Protein AF-A0AA38Z5U4-F1 (afdb_monomer_lite)

Secondary structure (DSSP, 8-state):
-----------------S-TTHHHHTT-PPPPSSTTEEE-TTS-EEEEEEETTEEEEEEEESSHHHHHHHHHHHHHHHH-TT---SS---S-TTHHHHHHHHHHHS-HHHHHHHHHHT-HHHHHHHHHHHHHGGG-S---------S--EEEEEEEEPPHHHHSTT--EEEPHHHHHHHS-HHHHSSTT-EEEEEE-TTSPEEEEEEEEEGGGTEEEEESSHHHHHHHHT--TT-EEEEEEESSTT--EEEEEE---TT------PPPP------SS-------

pLDDT: mean 70.1, std 21.86, range [28.11, 95.0]

Foldseek 3Di:
DDDDDDDDDDDDDDDDDDDVPLVVCQPDPDQDPAPQWGQDSVQWIWGWDDDPNDIDTLAIGNDSVLSQVSNQLLQCLRVNVPGDGPDDDPDDPVLVLLSNVVSVVDDSVVSSVCSHVVCSVVVSVVSVVVVVVVPPDDDDDDDDPPDAQKAWLDKDQAACCLQDPVQKDWDPPVSCVPQHDPVQQPPPQHHWAWAAEPVRDTFIWGWYQDPVVRIIMTHDRSNVVCVVVVDDGRKMKIWIFHPGPVRHIHIYIDDPDPPDDPPPPDDDDDDDDDDDDDDDDDDD

Organism: Vitis rotundifolia (NCBI:txid103349)

Sequence (284 aa):
MSDYSWRVGGTSGISDSENGVEAVYLRKLPSSKYKGVVPQPNGRWGAQIYEKHRRTWLGTFNEEEEAAKAYDVAARRFRGYAALTNFMVSEKGIQDDIETTFLNSHSKAEIVDMLRKHTYNDELEQSARNYGSKESGTDVMESKPSACARVQLFDKVVTPSDVGKLNRMVIPKQHAEKHLPLQLASSSKGGLLNFEDNGGKIWRFRYSFWNSSQSYVLTKGWRRFVKEKNLKAGDIVSFHRSTGSDKRLFIEWEQRDSSRKPSMKQVESGQMVRLFGVNLFSKS

Structure (mmCIF, N/CA/C/O backbone):
data_AF-A0AA38Z5U4-F1
#
_entry.id   AF-A0AA38Z5U4-F1
#
loop_
_atom_site.group_PDB
_atom_site.id
_atom_site.type_symbol
_atom_site.label_atom_id
_atom_site.label_alt_id
_atom_site.label_comp_id
_atom_site.label_asym_id
_atom_site.label_entity_id
_atom_site.label_seq_id
_atom_site.pdbx_PDB_ins_code
_atom_site.Cartn_x
_atom_site.Cartn_y
_atom_site.Cartn_z
_atom_site.occupancy
_atom_site.B_iso_or_equiv
_atom_site.auth_seq_id
_atom_site.auth_comp_id
_atom_site.auth_asym_id
_atom_site.auth_atom_id
_atom_site.pdbx_PDB_model_num
ATOM 1 N N . MET A 1 1 ? -5.470 29.399 -37.362 1.00 40.69 1 MET A N 1
ATOM 2 C CA . MET A 1 1 ? -5.908 28.439 -38.395 1.00 40.69 1 MET A CA 1
ATOM 3 C C . MET A 1 1 ? -4.734 28.259 -39.328 1.00 40.69 1 MET A C 1
ATOM 5 O O . MET A 1 1 ? -4.375 29.217 -39.995 1.00 40.69 1 MET A O 1
ATOM 9 N N . SER A 1 2 ? -4.073 27.108 -39.264 1.00 30.75 2 SER A N 1
ATOM 10 C CA . SER A 1 2 ? -2.877 26.823 -40.056 1.00 30.75 2 SER A CA 1
ATOM 11 C C . SER A 1 2 ? -2.987 25.407 -40.600 1.00 30.75 2 SER A C 1
ATOM 13 O O . SER A 1 2 ? -3.303 24.479 -39.854 1.00 30.75 2 SER A O 1
ATOM 15 N N . ASP A 1 3 ? -2.796 25.335 -41.912 1.00 37.91 3 ASP A N 1
ATOM 16 C CA . ASP A 1 3 ? -2.831 24.193 -42.815 1.00 37.91 3 ASP A CA 1
ATOM 17 C C . ASP A 1 3 ? -2.048 22.975 -42.340 1.00 37.91 3 ASP A C 1
ATOM 19 O O . ASP A 1 3 ? -0.971 23.141 -41.788 1.00 37.91 3 ASP A O 1
ATOM 23 N N . TYR A 1 4 ? -2.510 21.779 -42.719 1.00 29.42 4 TYR A N 1
ATOM 24 C CA . TYR A 1 4 ? -1.635 20.788 -43.358 1.00 29.42 4 TYR A CA 1
ATOM 25 C C . TYR A 1 4 ? -2.426 19.994 -44.405 1.00 29.42 4 TYR A C 1
ATOM 27 O O . TYR A 1 4 ? -3.161 19.052 -44.113 1.00 29.42 4 TYR A O 1
ATOM 35 N N . SER A 1 5 ? -2.263 20.449 -45.645 1.00 30.25 5 SER A N 1
ATOM 36 C CA . SER A 1 5 ? -2.616 19.780 -46.893 1.00 30.25 5 SER A CA 1
ATOM 37 C C . SER A 1 5 ? -1.615 18.654 -47.170 1.00 30.25 5 SER A C 1
ATOM 39 O O . SER A 1 5 ? -0.411 18.904 -47.217 1.00 30.25 5 SER A O 1
ATOM 41 N N . TRP A 1 6 ? -2.093 17.427 -47.384 1.00 29.48 6 TRP A N 1
ATOM 42 C CA . TRP A 1 6 ? -1.275 16.347 -47.939 1.00 29.48 6 TRP A CA 1
ATOM 43 C C . TRP A 1 6 ? -1.558 16.239 -49.435 1.00 29.48 6 TRP A C 1
ATOM 45 O O . TRP A 1 6 ? -2.604 15.741 -49.851 1.00 29.48 6 TRP A O 1
ATOM 55 N N . ARG A 1 7 ? -0.621 16.735 -50.252 1.00 31.72 7 ARG A N 1
ATOM 56 C CA . ARG A 1 7 ? -0.624 16.509 -51.699 1.00 31.72 7 ARG A CA 1
ATOM 57 C C . ARG A 1 7 ? -0.198 15.079 -52.008 1.00 31.72 7 ARG A C 1
ATOM 59 O O . ARG A 1 7 ? 0.833 14.601 -51.545 1.00 31.72 7 ARG A O 1
ATOM 66 N N . VAL A 1 8 ? -0.996 14.456 -52.864 1.00 36.88 8 VAL A N 1
ATOM 67 C CA . VAL A 1 8 ? -0.639 13.313 -53.699 1.00 36.88 8 VAL A CA 1
ATOM 68 C C . VAL A 1 8 ? 0.426 13.728 -54.722 1.00 36.88 8 VAL A C 1
ATOM 70 O O . VAL A 1 8 ? 0.332 14.795 -55.327 1.00 36.88 8 VAL A O 1
ATOM 73 N N . GLY A 1 9 ? 1.428 12.879 -54.925 1.00 31.42 9 GLY A N 1
ATOM 74 C CA . GLY A 1 9 ? 2.426 13.009 -55.983 1.00 31.42 9 GLY A CA 1
ATOM 75 C C . GLY A 1 9 ? 2.970 11.625 -56.310 1.00 31.42 9 GLY A C 1
ATOM 76 O O . GLY A 1 9 ? 3.568 10.982 -55.452 1.00 31.42 9 GLY A O 1
ATOM 77 N N . GLY A 1 10 ? 2.679 11.145 -57.517 1.00 29.55 10 GLY A N 1
ATOM 78 C CA . GLY A 1 10 ? 3.170 9.879 -58.053 1.00 29.55 10 GLY A CA 1
ATOM 79 C C . GLY A 1 10 ? 4.158 10.074 -59.208 1.00 29.55 10 GLY A C 1
ATOM 80 O O . GLY A 1 10 ? 4.321 11.185 -59.710 1.00 29.55 10 GLY A O 1
ATOM 81 N N . THR A 1 11 ? 4.683 8.931 -59.674 1.00 31.28 11 THR A N 1
ATOM 82 C CA . THR A 1 11 ? 5.502 8.687 -60.890 1.00 31.28 11 THR A CA 1
ATOM 83 C C . THR A 1 11 ? 6.969 9.137 -60.778 1.00 31.28 11 THR A C 1
ATOM 85 O O . THR A 1 11 ? 7.239 10.173 -60.192 1.00 31.28 11 THR A O 1
ATOM 88 N N . SER A 1 12 ? 8.000 8.469 -61.302 1.00 30.66 12 SER A N 1
ATOM 89 C CA . SER A 1 12 ? 8.216 7.185 -61.996 1.00 30.66 12 SER A CA 1
ATOM 90 C C . SER A 1 12 ? 9.746 7.007 -62.114 1.00 30.66 12 SER A C 1
ATOM 92 O O . SER A 1 12 ? 10.453 8.009 -62.189 1.00 30.66 12 SER A O 1
ATOM 94 N N . GLY A 1 13 ? 10.267 5.776 -62.195 1.00 29.62 13 GLY A N 1
ATOM 95 C CA . GLY A 1 13 ? 11.686 5.535 -62.513 1.00 29.62 13 GLY A CA 1
ATOM 96 C C . GLY A 1 13 ? 12.168 4.116 -62.201 1.00 29.62 13 GLY A C 1
ATOM 97 O O . GLY A 1 13 ? 12.452 3.797 -61.056 1.00 29.62 13 GLY A O 1
ATOM 98 N N . ILE A 1 14 ? 12.212 3.283 -63.235 1.00 36.41 14 ILE A N 1
ATOM 99 C CA . ILE A 1 14 ? 12.569 1.855 -63.293 1.00 36.41 14 ILE A CA 1
ATOM 100 C C . ILE A 1 14 ? 14.094 1.648 -63.213 1.00 36.41 14 ILE A C 1
ATOM 102 O O . ILE A 1 14 ? 14.799 2.365 -63.912 1.00 36.41 14 ILE A O 1
ATOM 106 N N . SER A 1 15 ? 14.575 0.645 -62.458 1.00 34.25 15 SER A N 1
ATOM 107 C CA . SER A 1 15 ? 15.358 -0.510 -62.969 1.00 34.25 15 SER A CA 1
ATOM 108 C C . SER A 1 15 ? 16.073 -1.289 -61.851 1.00 34.25 15 SER A C 1
ATOM 110 O O . SER A 1 15 ? 16.965 -0.767 -61.191 1.00 34.25 15 SER A O 1
ATOM 112 N N . ASP A 1 16 ? 15.666 -2.552 -61.742 1.00 30.53 16 ASP A N 1
ATOM 113 C CA . ASP A 1 16 ? 16.438 -3.767 -61.466 1.00 30.53 16 ASP A CA 1
ATOM 114 C C . ASP A 1 16 ? 17.130 -4.051 -60.119 1.00 30.53 16 ASP A C 1
ATOM 116 O O . ASP A 1 16 ? 18.090 -3.420 -59.690 1.00 30.53 16 ASP A O 1
ATOM 120 N N . SER A 1 17 ? 16.671 -5.195 -59.600 1.00 41.31 17 SER A N 1
ATOM 121 C CA . SER A 1 17 ? 17.427 -6.264 -58.951 1.00 41.31 17 SER A CA 1
ATOM 122 C C . SER A 1 17 ? 17.694 -6.176 -57.450 1.00 41.31 17 SER A C 1
ATOM 124 O O . SER A 1 17 ? 18.478 -5.383 -56.948 1.00 41.31 17 SER A O 1
ATOM 126 N N . GLU A 1 18 ? 17.040 -7.135 -56.786 1.00 40.59 18 GLU A N 1
ATOM 127 C CA . GLU A 1 18 ? 17.441 -7.779 -55.536 1.00 40.59 18 GLU A CA 1
ATOM 128 C C . GLU A 1 18 ? 17.451 -6.882 -54.296 1.00 40.59 18 GLU A C 1
ATOM 130 O O . GLU A 1 18 ? 18.490 -6.391 -53.888 1.00 40.59 18 GLU A O 1
ATOM 135 N N . ASN A 1 19 ? 16.267 -6.687 -53.690 1.00 40.28 19 ASN A N 1
ATOM 136 C CA . ASN A 1 19 ? 16.046 -6.680 -52.222 1.00 40.28 19 ASN A CA 1
ATOM 137 C C . ASN A 1 19 ? 14.554 -6.486 -51.847 1.00 40.28 19 ASN A C 1
ATOM 139 O O . ASN A 1 19 ? 14.191 -5.853 -50.856 1.00 40.28 19 ASN A O 1
ATOM 143 N N . GLY A 1 20 ? 13.639 -7.049 -52.647 1.00 37.69 20 GLY A N 1
ATOM 144 C CA . GLY A 1 20 ? 12.184 -6.883 -52.490 1.00 37.69 20 GLY A CA 1
ATOM 145 C C . GLY A 1 20 ? 11.530 -7.694 -51.361 1.00 37.69 20 GLY A C 1
ATOM 146 O O . GLY A 1 20 ? 10.322 -7.585 -51.163 1.00 37.69 20 GLY A O 1
ATOM 147 N N . VAL A 1 21 ? 12.293 -8.498 -50.616 1.00 45.16 21 VAL A N 1
ATOM 148 C CA . VAL A 1 21 ? 11.757 -9.355 -49.540 1.00 45.16 21 VAL A CA 1
ATOM 149 C C . VAL A 1 21 ? 11.775 -8.691 -48.157 1.00 45.16 21 VAL A C 1
ATOM 151 O O . VAL A 1 21 ? 11.038 -9.114 -47.270 1.00 45.16 21 VAL A O 1
ATOM 154 N N . GLU A 1 22 ? 12.532 -7.606 -47.973 1.00 47.53 22 GLU A N 1
ATOM 155 C CA . GLU A 1 22 ? 12.723 -6.977 -46.655 1.00 47.53 22 GLU A CA 1
ATOM 156 C C . GLU A 1 22 ? 11.678 -5.880 -46.358 1.00 47.53 22 GLU A C 1
ATOM 158 O O . GLU A 1 22 ? 11.214 -5.718 -45.228 1.00 47.53 22 GLU A O 1
ATOM 163 N N . ALA A 1 23 ? 11.189 -5.186 -47.392 1.00 47.31 23 ALA A N 1
ATOM 164 C CA . ALA A 1 23 ? 10.224 -4.090 -47.244 1.00 47.31 23 ALA A CA 1
ATOM 165 C C . ALA A 1 23 ? 8.776 -4.549 -46.962 1.00 47.31 23 ALA A C 1
ATOM 167 O O . ALA A 1 23 ? 7.946 -3.757 -46.504 1.00 47.31 23 ALA A O 1
ATOM 168 N N . VAL A 1 24 ? 8.451 -5.823 -47.215 1.00 46.91 24 VAL A N 1
ATOM 169 C CA . VAL A 1 24 ? 7.098 -6.373 -47.003 1.00 46.91 24 VAL A CA 1
ATOM 170 C C . VAL A 1 24 ? 6.911 -6.879 -45.564 1.00 46.91 24 VAL A C 1
ATOM 172 O O . VAL A 1 24 ? 5.809 -6.770 -45.023 1.00 46.91 24 VAL A O 1
ATOM 175 N N . TYR A 1 25 ? 7.984 -7.307 -44.887 1.00 49.53 25 TYR A N 1
ATOM 176 C CA . TYR A 1 25 ? 7.945 -7.718 -43.472 1.00 49.53 25 TYR A CA 1
ATOM 177 C C . TYR A 1 25 ? 7.789 -6.545 -42.488 1.00 49.53 25 TYR A C 1
ATOM 179 O O . TYR A 1 25 ? 7.313 -6.725 -41.366 1.00 49.53 25 TYR A O 1
ATOM 187 N N . LEU A 1 26 ? 8.090 -5.315 -42.917 1.00 49.88 26 LEU A N 1
ATOM 188 C CA . LEU A 1 26 ? 7.931 -4.100 -42.108 1.00 49.88 26 LEU A CA 1
ATOM 189 C C . LEU A 1 26 ? 6.469 -3.661 -41.906 1.00 49.88 26 LEU A C 1
ATOM 191 O O . LEU A 1 26 ? 6.202 -2.761 -41.110 1.00 49.88 26 LEU A O 1
ATOM 195 N N . ARG A 1 27 ? 5.498 -4.270 -42.604 1.00 49.03 27 ARG A N 1
ATOM 196 C CA . ARG A 1 27 ? 4.103 -3.785 -42.628 1.00 49.03 27 ARG A CA 1
ATOM 197 C C . ARG A 1 27 ? 3.174 -4.332 -41.551 1.00 49.03 27 ARG A C 1
ATOM 199 O O . ARG A 1 27 ? 2.010 -3.945 -41.542 1.00 49.03 27 ARG A O 1
ATOM 206 N N . LYS A 1 28 ? 3.664 -5.168 -40.639 1.00 54.44 28 LYS A N 1
ATOM 207 C CA . LYS A 1 28 ? 3.020 -5.549 -39.367 1.00 54.44 28 LYS A CA 1
ATOM 208 C C . LYS A 1 28 ? 3.987 -6.498 -38.671 1.00 54.44 28 LYS A C 1
ATOM 210 O O . LYS A 1 28 ? 3.781 -7.708 -38.680 1.00 54.44 28 LYS A O 1
ATOM 215 N N . LEU A 1 29 ? 5.067 -5.962 -38.098 1.00 58.31 29 LEU A N 1
ATOM 216 C CA . LEU A 1 29 ? 5.803 -6.755 -37.119 1.00 58.31 29 LEU A CA 1
ATOM 217 C C . LEU A 1 29 ? 4.780 -7.138 -36.034 1.00 58.31 29 LEU A C 1
ATOM 219 O O . LEU A 1 29 ? 4.091 -6.242 -35.527 1.00 58.31 29 LEU A O 1
ATOM 223 N N . PRO A 1 30 ? 4.576 -8.440 -35.769 1.00 62.72 30 PRO A N 1
ATOM 224 C CA . PRO A 1 30 ? 3.587 -8.879 -34.800 1.00 62.72 30 PRO A CA 1
ATOM 225 C C . PRO A 1 30 ? 3.877 -8.183 -33.474 1.00 62.72 30 PRO A C 1
ATOM 227 O O . PRO A 1 30 ? 5.031 -8.053 -33.067 1.00 62.72 30 PRO A O 1
ATOM 230 N N . SER A 1 31 ? 2.831 -7.660 -32.834 1.00 70.38 31 SER A N 1
ATOM 231 C CA . SER A 1 31 ? 2.985 -7.032 -31.526 1.00 70.38 31 SER A CA 1
ATOM 232 C C . SER A 1 31 ? 3.657 -8.020 -30.581 1.00 70.38 31 SER A C 1
ATOM 234 O O . SER A 1 31 ? 3.285 -9.195 -30.573 1.00 70.38 31 SER A O 1
ATOM 236 N N . SER A 1 32 ? 4.611 -7.533 -29.789 1.00 83.19 32 SER A N 1
ATOM 237 C CA . SER A 1 32 ? 5.237 -8.326 -28.734 1.00 83.19 32 SER A CA 1
ATOM 238 C C . SER A 1 32 ? 4.181 -9.031 -27.882 1.00 83.19 32 SER A C 1
ATOM 240 O O . SER A 1 32 ? 3.102 -8.482 -27.628 1.00 83.19 32 SER A O 1
ATOM 242 N N . LYS A 1 33 ? 4.511 -10.229 -27.391 1.00 83.94 33 LYS A N 1
ATOM 243 C CA . LYS A 1 33 ? 3.691 -10.928 -26.386 1.00 83.94 33 LYS A CA 1
ATOM 244 C C . LYS A 1 33 ? 3.625 -10.159 -25.060 1.00 83.94 33 LYS A C 1
ATOM 246 O O . LYS A 1 33 ? 2.721 -10.391 -24.259 1.00 83.94 33 LYS A O 1
ATOM 251 N N . TYR A 1 34 ? 4.558 -9.232 -24.840 1.00 85.69 34 TYR A N 1
ATOM 252 C CA . TYR A 1 34 ? 4.640 -8.415 -23.643 1.00 85.69 34 TYR A CA 1
ATOM 253 C C . TYR A 1 34 ? 3.969 -7.055 -23.827 1.00 85.69 34 TYR A C 1
ATOM 255 O O . TYR A 1 34 ? 4.109 -6.349 -24.830 1.00 85.69 34 TYR A O 1
ATOM 263 N N . LYS A 1 35 ? 3.237 -6.647 -22.795 1.00 85.44 35 LYS A N 1
ATOM 264 C CA . LYS A 1 35 ? 2.524 -5.379 -22.753 1.00 85.44 35 LYS A CA 1
ATOM 265 C C . LYS A 1 35 ? 3.503 -4.216 -22.845 1.00 85.44 35 LYS A C 1
ATOM 267 O O . LYS A 1 35 ? 4.431 -4.111 -22.053 1.00 85.44 35 LYS A O 1
ATOM 272 N N . GLY A 1 36 ? 3.213 -3.295 -23.763 1.00 87.94 36 GLY A N 1
ATOM 273 C CA . GLY A 1 36 ? 3.971 -2.055 -23.924 1.00 87.94 36 GLY A CA 1
ATOM 274 C C . GLY A 1 36 ? 5.311 -2.211 -24.636 1.00 87.94 36 GLY A C 1
ATOM 275 O O . GLY A 1 36 ? 6.049 -1.231 -24.699 1.00 87.94 36 GLY A O 1
ATOM 276 N N . VAL A 1 37 ? 5.600 -3.386 -25.197 1.00 91.94 37 VAL A N 1
ATOM 277 C CA . VAL A 1 37 ? 6.781 -3.633 -26.025 1.00 91.94 37 VAL A CA 1
ATOM 278 C C . VAL A 1 37 ? 6.389 -3.587 -27.502 1.00 91.94 37 VAL A C 1
ATOM 280 O O . VAL A 1 37 ? 5.349 -4.112 -27.905 1.00 91.94 37 VAL A O 1
ATOM 283 N N . VAL A 1 38 ? 7.189 -2.901 -28.316 1.00 90.88 38 VAL A N 1
ATOM 284 C CA . VAL A 1 38 ? 6.927 -2.679 -29.741 1.00 90.88 38 VAL A CA 1
ATOM 285 C C . VAL A 1 38 ? 8.188 -3.003 -30.545 1.00 90.88 38 VAL A C 1
ATOM 287 O O . VAL A 1 38 ? 9.231 -2.403 -30.276 1.00 90.88 38 VAL A O 1
ATOM 290 N N . PRO A 1 39 ? 8.121 -3.913 -31.530 1.00 90.19 39 PRO A N 1
ATOM 291 C CA . PRO A 1 39 ? 9.254 -4.195 -32.404 1.00 90.19 39 PRO A CA 1
ATOM 292 C C . PRO A 1 39 ? 9.539 -3.002 -33.326 1.00 90.19 39 PRO A C 1
ATOM 294 O O . PRO A 1 39 ? 8.616 -2.346 -33.817 1.00 90.19 39 PRO A O 1
ATOM 297 N N . GLN A 1 40 ? 10.816 -2.712 -33.560 1.00 87.81 40 GLN A N 1
ATOM 298 C CA . GLN A 1 40 ? 11.257 -1.643 -34.453 1.00 87.81 40 GLN A CA 1
ATOM 299 C C . GLN A 1 40 ? 11.857 -2.202 -35.753 1.00 87.81 40 GLN A C 1
ATOM 301 O O . GLN A 1 40 ? 12.404 -3.304 -35.754 1.00 87.81 40 GLN A O 1
ATOM 306 N N . PRO A 1 41 ? 11.818 -1.426 -36.855 1.00 82.19 41 PRO A N 1
ATOM 307 C CA . PRO A 1 41 ? 12.392 -1.816 -38.148 1.00 82.19 41 PRO A CA 1
ATOM 308 C C . PRO A 1 41 ? 13.870 -2.217 -38.110 1.00 82.19 41 PRO A C 1
ATOM 310 O O . PRO A 1 41 ? 14.314 -3.002 -38.933 1.00 82.19 41 PRO A O 1
ATOM 313 N N . ASN A 1 42 ? 14.631 -1.685 -37.153 1.00 82.75 42 ASN A N 1
ATOM 314 C CA . ASN A 1 42 ? 16.054 -1.971 -36.957 1.00 82.75 42 ASN A CA 1
ATOM 315 C C . ASN A 1 42 ? 16.323 -3.273 -36.176 1.00 82.75 42 ASN A C 1
ATOM 317 O O . ASN A 1 42 ? 17.445 -3.482 -35.723 1.00 82.75 42 ASN A O 1
ATOM 321 N N . GLY A 1 43 ? 15.298 -4.095 -35.935 1.00 83.81 43 GLY A N 1
ATOM 322 C CA . GLY A 1 43 ? 15.403 -5.331 -35.158 1.00 83.81 43 GLY A CA 1
ATOM 323 C C . GLY A 1 43 ? 15.476 -5.133 -33.640 1.00 83.81 43 GLY A C 1
ATOM 324 O O . GLY A 1 43 ? 15.605 -6.111 -32.912 1.00 83.81 43 GLY A O 1
ATOM 325 N N . ARG A 1 44 ? 15.377 -3.893 -33.138 1.00 90.38 44 ARG A N 1
ATOM 326 C CA . ARG A 1 44 ? 15.395 -3.587 -31.697 1.00 90.38 44 ARG A CA 1
ATOM 327 C C . ARG A 1 44 ? 13.986 -3.518 -31.114 1.00 90.38 44 ARG A C 1
ATOM 329 O O . ARG A 1 44 ? 13.002 -3.298 -31.821 1.00 90.38 44 ARG A O 1
ATOM 336 N N . TRP A 1 45 ? 13.884 -3.606 -29.794 1.00 91.44 45 TRP A N 1
ATOM 337 C CA . TRP A 1 45 ? 12.612 -3.590 -29.074 1.00 91.44 45 TRP A CA 1
ATOM 338 C C . TRP A 1 45 ? 12.419 -2.272 -28.330 1.00 91.44 45 TRP A C 1
ATOM 340 O O . TRP A 1 45 ? 13.253 -1.848 -27.538 1.00 91.44 45 TRP A O 1
ATOM 350 N N . GLY A 1 46 ? 11.331 -1.564 -28.615 1.00 90.94 46 GLY A N 1
ATOM 351 C CA . GLY A 1 46 ? 10.965 -0.328 -27.927 1.00 90.94 46 GLY A CA 1
ATOM 352 C C . GLY A 1 46 ? 10.016 -0.591 -26.765 1.00 90.94 46 GLY A C 1
ATOM 353 O O . GLY A 1 46 ? 9.059 -1.345 -26.922 1.00 90.94 46 GLY A O 1
ATOM 354 N N . ALA A 1 47 ? 10.225 0.067 -25.625 1.00 95.00 47 ALA A N 1
ATOM 355 C CA . ALA A 1 47 ? 9.293 0.018 -24.498 1.00 95.00 47 ALA A CA 1
ATOM 356 C C . ALA A 1 47 ? 8.539 1.346 -24.349 1.00 95.00 47 ALA A C 1
ATOM 358 O O . ALA A 1 47 ? 9.109 2.436 -24.456 1.00 95.00 47 ALA A O 1
ATOM 359 N N . GLN A 1 48 ? 7.239 1.271 -24.071 1.00 93.12 48 GLN A N 1
ATOM 360 C CA . GLN A 1 48 ? 6.378 2.444 -23.947 1.00 93.12 48 GLN A CA 1
ATOM 361 C C . GLN A 1 48 ? 5.234 2.242 -22.958 1.00 93.12 48 GLN A C 1
ATOM 363 O O . GLN A 1 48 ? 4.636 1.172 -22.878 1.00 93.12 48 GLN A O 1
ATOM 368 N N . ILE A 1 49 ? 4.842 3.316 -22.273 1.00 91.06 49 ILE A N 1
ATOM 369 C CA . ILE A 1 49 ? 3.713 3.313 -21.339 1.00 91.06 49 ILE A CA 1
ATOM 370 C C . ILE A 1 49 ? 2.708 4.419 -21.666 1.00 91.06 49 ILE A C 1
ATOM 372 O O . ILE A 1 49 ? 3.077 5.535 -22.023 1.00 91.06 49 ILE A O 1
ATOM 376 N N . TYR A 1 50 ? 1.421 4.097 -21.532 1.00 88.25 50 TYR A N 1
ATOM 377 C CA . TYR A 1 50 ? 0.330 5.067 -21.586 1.00 88.25 50 TYR A CA 1
ATOM 378 C C . TYR A 1 50 ? -0.138 5.399 -20.169 1.00 88.25 50 TYR A C 1
ATOM 380 O O . TYR A 1 50 ? -0.526 4.507 -19.402 1.00 88.25 50 TYR A O 1
ATOM 388 N N . GLU A 1 51 ? -0.129 6.687 -19.841 1.00 82.69 51 GLU A N 1
ATOM 389 C CA . GLU A 1 51 ? -0.643 7.235 -18.588 1.00 82.69 51 GLU A CA 1
ATOM 390 C C . GLU A 1 51 ? -1.453 8.503 -18.876 1.00 82.69 51 GLU A C 1
ATOM 392 O O . GLU A 1 51 ? -0.959 9.411 -19.536 1.00 82.69 51 GLU A O 1
ATOM 397 N N . LYS A 1 52 ? -2.691 8.586 -18.361 1.00 79.69 52 LYS A N 1
ATOM 398 C CA . LYS A 1 52 ? -3.559 9.779 -18.471 1.00 79.69 52 LYS A CA 1
ATOM 399 C C . LYS A 1 52 ? -3.635 10.353 -19.901 1.00 79.69 52 LYS A C 1
ATOM 401 O O . LYS A 1 52 ? -3.517 11.558 -20.086 1.00 79.69 52 LYS A O 1
ATOM 406 N N . HIS A 1 53 ? -3.820 9.487 -20.902 1.00 81.19 53 HIS A N 1
ATOM 407 C CA . HIS A 1 53 ? -3.860 9.832 -22.338 1.00 81.19 53 HIS A CA 1
ATOM 408 C C . HIS A 1 53 ? -2.536 10.334 -22.940 1.00 81.19 53 HIS A C 1
ATOM 410 O O . HIS A 1 53 ? -2.504 10.760 -24.090 1.00 81.19 53 HIS A O 1
ATOM 416 N N . ARG A 1 54 ? -1.423 10.237 -22.207 1.00 86.00 54 ARG A N 1
ATOM 417 C CA . ARG A 1 54 ? -0.085 10.570 -22.695 1.00 86.00 54 ARG A CA 1
ATOM 418 C C . ARG A 1 54 ? 0.743 9.303 -22.889 1.00 86.00 54 ARG A C 1
ATOM 420 O O . ARG A 1 54 ? 0.836 8.470 -21.986 1.00 86.00 54 ARG A O 1
ATOM 427 N N . ARG A 1 55 ? 1.355 9.169 -24.068 1.00 88.50 55 ARG A N 1
ATOM 428 C CA . ARG A 1 55 ? 2.347 8.127 -24.368 1.00 88.50 55 ARG A CA 1
ATOM 429 C C . ARG A 1 55 ? 3.719 8.599 -23.901 1.00 88.50 55 ARG A C 1
ATOM 431 O O . ARG A 1 55 ? 4.151 9.691 -24.257 1.00 88.50 55 ARG A O 1
ATOM 438 N N . THR A 1 56 ? 4.413 7.766 -23.140 1.00 91.25 56 THR A N 1
ATOM 439 C CA . THR A 1 56 ? 5.797 7.995 -22.725 1.00 91.25 56 THR A CA 1
ATOM 440 C C . THR A 1 56 ? 6.676 6.888 -23.289 1.00 91.25 56 THR A C 1
ATOM 442 O O . THR A 1 56 ? 6.410 5.705 -23.073 1.00 91.25 56 THR A O 1
ATOM 445 N N . TRP A 1 57 ? 7.712 7.285 -24.029 1.00 92.81 57 TRP A N 1
ATOM 446 C CA . TRP A 1 57 ? 8.741 6.383 -24.541 1.00 92.81 57 TRP A CA 1
ATOM 447 C C . TRP A 1 57 ? 9.771 6.094 -23.450 1.00 92.81 57 TRP A C 1
ATOM 449 O O . TRP A 1 57 ? 10.350 7.034 -22.895 1.00 92.81 57 TRP A O 1
ATOM 459 N N . LEU A 1 58 ? 9.964 4.817 -23.126 1.00 90.38 58 LEU A N 1
ATOM 460 C CA . LEU A 1 58 ? 10.812 4.368 -22.021 1.00 90.38 58 LEU A CA 1
ATOM 461 C C . LEU A 1 58 ? 12.227 4.023 -22.478 1.00 90.38 58 LEU A C 1
ATOM 463 O O . LEU A 1 58 ? 13.151 4.150 -21.691 1.00 90.38 58 LEU A O 1
ATOM 467 N N . GLY A 1 59 ? 12.407 3.639 -23.741 1.00 91.50 59 GLY A N 1
ATOM 468 C CA . GLY A 1 59 ? 13.723 3.310 -24.270 1.00 91.50 59 GLY A CA 1
ATOM 469 C C . GLY A 1 59 ? 13.667 2.339 -25.437 1.00 91.50 59 GLY A C 1
ATOM 470 O O . GLY A 1 59 ? 12.594 1.930 -25.888 1.00 91.50 59 GLY A O 1
ATOM 471 N N . THR A 1 60 ? 14.857 1.992 -25.913 1.00 91.56 60 THR A N 1
ATOM 472 C CA . THR A 1 60 ? 15.080 0.984 -26.950 1.00 91.56 60 THR A CA 1
ATOM 473 C C . THR A 1 60 ? 16.108 -0.008 -26.439 1.00 91.56 60 THR A C 1
ATOM 475 O O . THR A 1 60 ? 17.165 0.405 -25.957 1.00 91.56 60 THR A O 1
ATOM 478 N N . PHE A 1 61 ? 15.785 -1.285 -26.562 1.00 90.81 61 PHE A N 1
ATOM 479 C CA . PHE A 1 61 ? 16.471 -2.421 -25.963 1.00 90.81 61 PHE A CA 1
ATOM 480 C C . PHE A 1 61 ? 16.806 -3.433 -27.051 1.00 90.81 61 PHE A C 1
ATOM 482 O O . PHE A 1 61 ? 16.209 -3.413 -28.134 1.00 90.81 61 PHE A O 1
ATOM 489 N N . ASN A 1 62 ? 17.799 -4.273 -26.794 1.00 88.38 62 ASN A N 1
ATOM 490 C CA . ASN A 1 62 ? 18.227 -5.259 -27.784 1.00 88.38 62 ASN A CA 1
ATOM 491 C C . ASN A 1 62 ? 17.331 -6.495 -27.736 1.00 88.38 62 ASN A C 1
ATOM 493 O O . ASN A 1 62 ? 17.025 -7.070 -28.776 1.00 88.38 62 ASN A O 1
ATOM 497 N N . GLU A 1 63 ? 16.834 -6.833 -26.548 1.00 89.38 63 GLU A N 1
ATOM 498 C CA . GLU A 1 63 ? 15.979 -7.991 -26.324 1.00 89.38 63 GLU A CA 1
ATOM 499 C C . GLU A 1 63 ? 14.529 -7.585 -26.031 1.00 89.38 63 GLU A C 1
ATOM 501 O O . GLU A 1 63 ? 14.245 -6.547 -25.423 1.00 89.38 63 GLU A O 1
ATOM 506 N N . GLU A 1 64 ? 13.591 -8.440 -26.444 1.00 90.12 64 GLU A N 1
ATOM 507 C CA . GLU A 1 64 ? 12.156 -8.260 -26.192 1.00 90.12 64 GLU A CA 1
ATOM 508 C C . GLU A 1 64 ? 11.856 -8.266 -24.683 1.00 90.12 64 GLU A C 1
ATOM 510 O O . GLU A 1 64 ? 11.065 -7.469 -24.176 1.00 90.12 64 GLU A O 1
ATOM 515 N N . GLU A 1 65 ? 12.529 -9.157 -23.959 1.00 88.56 65 GLU A N 1
ATOM 516 C CA . GLU A 1 65 ? 12.366 -9.373 -22.522 1.00 88.56 65 GLU A CA 1
ATOM 517 C C . GLU A 1 65 ? 12.929 -8.210 -21.706 1.00 88.56 65 GLU A C 1
ATOM 519 O O . GLU A 1 65 ? 12.334 -7.794 -20.712 1.00 88.56 65 GLU A O 1
ATOM 524 N N . GLU A 1 66 ? 14.048 -7.640 -22.147 1.00 86.88 66 GLU A N 1
ATOM 525 C CA . GLU A 1 66 ? 14.652 -6.451 -21.551 1.00 86.88 66 GLU A CA 1
ATOM 526 C C . GLU A 1 66 ? 13.714 -5.238 -21.678 1.00 86.88 66 GLU A C 1
ATOM 528 O O . GLU A 1 66 ? 13.429 -4.555 -20.689 1.00 86.88 66 GLU A O 1
ATOM 533 N N . ALA A 1 67 ? 13.123 -5.037 -22.861 1.00 89.75 67 ALA A N 1
ATOM 534 C CA . ALA A 1 67 ? 12.091 -4.022 -23.064 1.00 89.75 67 ALA A CA 1
ATOM 535 C C . ALA A 1 67 ? 10.860 -4.255 -22.170 1.00 89.75 67 ALA A C 1
ATOM 537 O O . ALA A 1 67 ? 10.284 -3.303 -21.632 1.00 89.75 67 ALA A O 1
ATOM 538 N N . ALA A 1 68 ? 10.460 -5.515 -21.982 1.00 90.56 68 ALA A N 1
ATOM 539 C CA . ALA A 1 68 ? 9.347 -5.878 -21.111 1.00 90.56 68 ALA A CA 1
ATOM 540 C C . ALA A 1 68 ? 9.654 -5.594 -19.629 1.00 90.56 68 ALA A C 1
ATOM 542 O O . ALA A 1 68 ? 8.788 -5.083 -18.915 1.00 90.56 68 ALA A O 1
ATOM 543 N N . LYS A 1 69 ? 10.891 -5.833 -19.172 1.00 89.00 69 LYS A N 1
ATOM 544 C CA . LYS A 1 69 ? 11.337 -5.482 -17.812 1.00 89.00 69 LYS A CA 1
ATOM 545 C C . LYS A 1 69 ? 11.311 -3.970 -17.599 1.00 89.00 69 LYS A C 1
ATOM 547 O O . LYS A 1 69 ? 10.761 -3.501 -16.604 1.00 89.00 69 LYS A O 1
ATOM 552 N N . ALA A 1 70 ? 11.810 -3.194 -18.562 1.00 90.88 70 ALA A N 1
ATOM 553 C CA . ALA A 1 70 ? 11.750 -1.733 -18.508 1.00 90.88 70 ALA A CA 1
ATOM 554 C C . ALA A 1 70 ? 10.303 -1.210 -18.434 1.00 90.88 70 ALA A C 1
ATOM 556 O O . ALA A 1 70 ? 10.007 -0.264 -17.695 1.00 90.88 70 ALA A O 1
ATOM 557 N N . TYR A 1 71 ? 9.374 -1.849 -19.156 1.00 91.06 71 TYR A N 1
ATOM 558 C CA . TYR A 1 71 ? 7.948 -1.555 -19.032 1.00 91.06 71 TYR A CA 1
ATOM 559 C C . TYR A 1 71 ? 7.426 -1.818 -17.617 1.00 91.06 71 TYR A C 1
ATOM 561 O O . TYR A 1 71 ? 6.709 -0.977 -17.073 1.00 91.06 71 TYR A O 1
ATOM 569 N N . ASP A 1 72 ? 7.783 -2.949 -17.013 1.00 89.31 72 ASP A N 1
ATOM 570 C CA . ASP A 1 72 ? 7.317 -3.341 -15.681 1.00 89.31 72 ASP A CA 1
ATOM 571 C C . ASP A 1 72 ? 7.827 -2.399 -14.586 1.00 89.31 72 ASP A C 1
ATOM 573 O O . ASP A 1 72 ? 7.061 -1.979 -13.711 1.00 89.31 72 ASP A O 1
ATOM 577 N N . VAL A 1 73 ? 9.091 -1.982 -14.678 1.00 88.44 73 VAL A N 1
ATOM 578 C CA . VAL A 1 73 ? 9.698 -0.947 -13.828 1.00 88.44 73 VAL A CA 1
ATOM 579 C C . VAL A 1 73 ? 8.907 0.363 -13.920 1.00 88.44 73 VAL A C 1
ATOM 581 O O . VAL A 1 73 ? 8.443 0.903 -12.908 1.00 88.44 73 VAL A O 1
ATOM 584 N N . ALA A 1 74 ? 8.666 0.851 -15.139 1.00 88.69 74 ALA A N 1
ATOM 585 C CA . ALA A 1 74 ? 7.883 2.064 -15.349 1.00 88.69 74 ALA A CA 1
ATOM 586 C C . ALA A 1 74 ? 6.425 1.898 -14.886 1.00 88.69 74 ALA A C 1
ATOM 588 O O . ALA A 1 74 ? 5.852 2.809 -14.288 1.00 88.69 74 ALA A O 1
ATOM 589 N N . ALA A 1 75 ? 5.806 0.738 -15.106 1.00 88.12 75 ALA A N 1
ATOM 590 C CA . ALA A 1 75 ? 4.436 0.459 -14.694 1.00 88.12 75 ALA A CA 1
ATOM 591 C C . ALA A 1 75 ? 4.285 0.496 -13.168 1.00 88.12 75 ALA A C 1
ATOM 593 O O . ALA A 1 75 ? 3.371 1.173 -12.683 1.00 88.12 75 ALA A O 1
ATOM 594 N N . ARG A 1 76 ? 5.206 -0.135 -12.424 1.00 85.50 76 ARG A N 1
ATOM 595 C CA . ARG A 1 76 ? 5.266 -0.069 -10.952 1.00 85.50 76 ARG A CA 1
ATOM 596 C C . ARG A 1 76 ? 5.401 1.369 -10.465 1.00 85.50 76 ARG A C 1
ATOM 598 O O . ARG A 1 76 ? 4.694 1.786 -9.548 1.00 85.50 76 ARG A O 1
ATOM 605 N N . ARG A 1 77 ? 6.225 2.183 -11.129 1.00 85.12 77 ARG A N 1
ATOM 606 C CA . ARG A 1 77 ? 6.410 3.584 -10.735 1.00 85.12 77 ARG A CA 1
ATOM 607 C C . ARG A 1 77 ? 5.218 4.490 -11.058 1.00 85.12 77 ARG A C 1
ATOM 609 O O . ARG A 1 77 ? 4.922 5.421 -10.301 1.00 85.12 77 ARG A O 1
ATOM 616 N N . PHE A 1 78 ? 4.563 4.267 -12.195 1.00 81.50 78 PHE A N 1
ATOM 617 C CA . PHE A 1 78 ? 3.502 5.139 -12.706 1.00 81.50 78 PHE A CA 1
ATOM 618 C C . PHE A 1 78 ? 2.141 4.809 -12.089 1.00 81.50 78 PHE A C 1
ATOM 620 O O . PHE A 1 78 ? 1.398 5.729 -11.738 1.00 81.50 78 PHE A O 1
ATOM 627 N N . ARG A 1 79 ? 1.841 3.513 -11.927 1.00 80.50 79 ARG A N 1
ATOM 628 C CA . ARG A 1 79 ? 0.553 2.992 -11.437 1.00 80.50 79 ARG A CA 1
ATOM 629 C C . ARG A 1 79 ? 0.601 2.492 -9.987 1.00 80.50 79 ARG A C 1
ATOM 631 O O . ARG A 1 79 ? -0.453 2.222 -9.420 1.00 80.50 79 ARG A O 1
ATOM 638 N N . GLY A 1 80 ? 1.787 2.421 -9.381 1.00 71.69 80 GLY A N 1
ATOM 639 C CA . GLY A 1 80 ? 2.002 1.918 -8.023 1.00 71.69 80 GLY A CA 1
ATOM 640 C C . GLY A 1 80 ? 2.274 0.412 -7.979 1.00 71.69 80 GLY A C 1
ATOM 641 O O . GLY A 1 80 ? 2.235 -0.274 -8.996 1.00 71.69 80 GLY A O 1
ATOM 642 N N . TYR A 1 81 ? 2.524 -0.110 -6.777 1.00 65.50 81 TYR A N 1
ATOM 643 C CA . TYR A 1 81 ? 2.928 -1.506 -6.542 1.00 65.50 81 TYR A CA 1
ATOM 644 C C . TYR A 1 81 ? 1.919 -2.553 -7.055 1.00 65.50 81 TYR A C 1
ATOM 646 O O . TYR A 1 81 ? 2.306 -3.646 -7.441 1.00 65.50 81 TYR A O 1
ATOM 654 N N . ALA A 1 82 ? 0.629 -2.212 -7.131 1.00 61.53 82 ALA A N 1
ATOM 655 C CA . ALA A 1 82 ? -0.416 -3.089 -7.672 1.00 61.53 82 ALA A CA 1
ATOM 656 C C . ALA A 1 82 ? -0.518 -3.060 -9.215 1.00 61.53 82 ALA A C 1
ATOM 658 O O . ALA A 1 82 ? -1.545 -3.444 -9.779 1.00 61.53 82 ALA A O 1
ATOM 659 N N . ALA A 1 83 ? 0.497 -2.543 -9.915 1.00 72.62 83 ALA A N 1
ATOM 660 C CA . ALA A 1 83 ? 0.520 -2.534 -11.370 1.00 72.62 83 ALA A CA 1
ATOM 661 C C . ALA A 1 83 ? 0.580 -3.965 -11.919 1.00 72.62 83 ALA A C 1
ATOM 663 O O . ALA A 1 83 ? 1.409 -4.763 -11.503 1.00 72.62 83 ALA A O 1
ATOM 664 N N . LEU A 1 84 ? -0.269 -4.265 -12.903 1.00 72.12 84 LEU A N 1
ATOM 665 C CA . LEU A 1 84 ? -0.177 -5.507 -13.670 1.00 72.12 84 LEU A CA 1
ATOM 666 C C . LEU A 1 84 ? 1.076 -5.455 -14.560 1.00 72.12 84 LEU A C 1
ATOM 668 O O . LEU A 1 84 ? 1.073 -4.734 -15.569 1.00 72.12 84 LEU A O 1
ATOM 672 N N . THR A 1 85 ? 2.117 -6.173 -14.145 1.00 81.62 85 THR A N 1
ATOM 673 C CA . THR A 1 85 ? 3.401 -6.359 -14.836 1.00 81.62 85 THR A CA 1
ATOM 674 C C . THR A 1 85 ? 3.386 -7.611 -15.716 1.00 81.62 85 THR A C 1
ATOM 676 O O . THR A 1 85 ? 2.532 -8.484 -15.562 1.00 81.62 85 THR A O 1
ATOM 679 N N . ASN A 1 86 ? 4.303 -7.668 -16.678 1.00 78.44 86 ASN A N 1
ATOM 680 C CA . ASN A 1 86 ? 4.496 -8.779 -17.605 1.00 78.44 86 ASN A CA 1
ATOM 681 C C . ASN A 1 86 ? 5.175 -9.980 -16.940 1.00 78.44 86 ASN A C 1
ATOM 683 O O . ASN A 1 86 ? 4.830 -11.122 -17.241 1.00 78.44 86 ASN A O 1
ATOM 687 N N . PHE A 1 87 ? 6.114 -9.727 -16.028 1.00 78.81 87 PHE A N 1
ATOM 688 C CA . PHE A 1 87 ? 6.762 -10.757 -15.226 1.00 78.81 87 PHE A CA 1
ATOM 689 C C . PHE A 1 87 ? 6.090 -10.826 -13.851 1.00 78.81 87 PHE A C 1
ATOM 691 O O . PHE A 1 87 ? 6.005 -9.827 -13.128 1.00 78.81 87 PHE A O 1
ATOM 698 N N . MET A 1 88 ? 5.562 -12.007 -13.508 1.00 57.69 88 MET A N 1
ATOM 699 C CA . MET A 1 88 ? 5.058 -12.275 -12.164 1.00 57.69 88 MET A CA 1
ATOM 700 C C . MET A 1 88 ? 6.245 -12.469 -11.228 1.00 57.69 88 MET A C 1
ATOM 702 O O . MET A 1 88 ? 7.171 -13.220 -11.524 1.00 57.69 88 MET A O 1
ATOM 706 N N . VAL A 1 89 ? 6.212 -11.756 -10.110 1.00 55.03 89 VAL A N 1
ATOM 707 C CA . VAL A 1 89 ? 7.242 -11.783 -9.078 1.00 55.03 89 VAL A CA 1
ATOM 708 C C . VAL A 1 89 ? 7.226 -13.155 -8.393 1.00 55.03 89 VAL A C 1
ATOM 710 O O . VAL A 1 89 ? 6.480 -13.381 -7.443 1.00 55.03 89 VAL A O 1
ATOM 713 N N . SER A 1 90 ? 8.012 -14.097 -8.910 1.00 41.25 90 SER A N 1
ATOM 714 C CA . SER A 1 90 ? 8.270 -15.385 -8.268 1.00 41.25 90 SER A CA 1
ATOM 715 C C . SER A 1 90 ? 9.521 -15.270 -7.387 1.00 41.25 90 SER A C 1
ATOM 717 O O . SER A 1 90 ? 10.626 -15.077 -7.882 1.00 41.25 90 SER A O 1
ATOM 719 N N . GLU A 1 91 ? 9.319 -15.368 -6.071 1.00 45.38 91 GLU A N 1
ATOM 720 C CA . GLU A 1 91 ? 10.318 -15.733 -5.047 1.00 45.38 91 GLU A CA 1
ATOM 721 C C . GLU A 1 91 ? 11.616 -14.902 -4.917 1.00 45.38 91 GLU A C 1
ATOM 723 O O . GLU A 1 91 ? 12.642 -15.423 -4.485 1.00 45.38 91 GLU A O 1
ATOM 728 N N . LYS A 1 92 ? 11.598 -13.585 -5.171 1.00 43.78 92 LYS A N 1
ATOM 729 C CA . LYS A 1 92 ? 12.737 -12.693 -4.844 1.00 43.78 92 LYS A CA 1
ATOM 730 C C . LYS A 1 92 ? 12.351 -11.494 -3.975 1.00 43.78 92 LYS A C 1
ATOM 732 O O . LYS A 1 92 ? 12.722 -10.360 -4.254 1.00 43.78 92 LYS A O 1
ATOM 737 N N . GLY A 1 93 ? 11.684 -11.763 -2.852 1.00 52.84 93 GLY A N 1
ATOM 738 C CA . GLY A 1 93 ? 11.158 -10.730 -1.947 1.00 52.84 93 GLY A CA 1
ATOM 739 C C . GLY A 1 93 ? 12.173 -9.731 -1.356 1.00 52.84 93 GLY A C 1
ATOM 740 O O . GLY A 1 93 ? 11.729 -8.723 -0.819 1.00 52.84 93 GLY A O 1
ATOM 741 N N . ILE A 1 94 ? 13.487 -9.989 -1.466 1.00 50.56 94 ILE A N 1
ATOM 742 C CA . ILE A 1 94 ? 14.591 -9.103 -1.017 1.00 50.56 94 ILE A CA 1
ATOM 743 C C . ILE A 1 94 ? 15.198 -8.277 -2.180 1.00 50.56 94 ILE A C 1
ATOM 745 O O . ILE A 1 94 ? 15.969 -7.346 -1.977 1.00 50.56 94 ILE A O 1
ATOM 749 N N . GLN A 1 95 ? 14.907 -8.614 -3.439 1.00 50.69 95 GLN A N 1
ATOM 750 C CA . GLN A 1 95 ? 15.282 -7.750 -4.568 1.00 50.69 95 GLN A CA 1
ATOM 751 C C . GLN A 1 95 ? 14.180 -6.709 -4.812 1.00 50.69 95 GLN A C 1
ATOM 753 O O . GLN A 1 95 ? 14.456 -5.557 -5.148 1.00 50.69 95 GLN A O 1
ATOM 758 N N . ASP A 1 96 ? 12.924 -7.112 -4.601 1.00 60.22 96 ASP A N 1
ATOM 759 C CA . ASP A 1 96 ? 11.749 -6.282 -4.851 1.00 60.22 96 ASP A CA 1
ATOM 760 C C . ASP A 1 96 ? 11.587 -5.134 -3.850 1.00 60.22 96 ASP A C 1
ATOM 762 O O . ASP A 1 96 ? 11.065 -4.080 -4.207 1.00 60.22 96 ASP A O 1
ATOM 766 N N . ASP A 1 97 ? 11.995 -5.301 -2.595 1.00 63.16 97 ASP A N 1
ATOM 767 C CA . ASP A 1 97 ? 11.902 -4.270 -1.555 1.00 63.16 97 ASP A CA 1
ATOM 768 C C . ASP A 1 97 ? 12.933 -3.151 -1.765 1.00 63.16 97 ASP A C 1
ATOM 770 O O . ASP A 1 97 ? 12.574 -1.970 -1.671 1.00 63.16 97 ASP A O 1
ATOM 774 N N . ILE A 1 98 ? 14.166 -3.502 -2.142 1.00 65.81 98 ILE A N 1
ATOM 775 C CA . ILE A 1 98 ? 15.214 -2.564 -2.565 1.00 65.81 98 ILE A CA 1
ATOM 776 C C . ILE A 1 98 ? 14.767 -1.825 -3.831 1.00 65.81 98 ILE A C 1
ATOM 778 O O . ILE A 1 98 ? 14.745 -0.592 -3.854 1.00 65.81 98 ILE A O 1
ATOM 782 N N . GLU A 1 99 ? 14.317 -2.556 -4.854 1.00 75.69 99 GLU A N 1
ATOM 783 C CA . GLU A 1 99 ? 13.846 -1.974 -6.113 1.00 75.69 99 GLU A CA 1
ATOM 784 C C . GLU A 1 99 ? 12.643 -1.051 -5.911 1.00 75.69 99 GLU A C 1
ATOM 786 O O . GLU A 1 99 ? 12.607 0.070 -6.423 1.00 75.69 99 GLU A O 1
ATOM 791 N N . THR A 1 100 ? 11.678 -1.451 -5.086 1.00 74.69 100 THR A N 1
ATOM 792 C CA . THR A 1 100 ? 10.505 -0.616 -4.809 1.00 74.69 100 THR A CA 1
ATOM 793 C C . THR A 1 100 ? 10.874 0.623 -3.984 1.00 74.69 100 THR A C 1
ATOM 795 O O . THR A 1 100 ? 10.296 1.696 -4.183 1.00 74.69 100 THR A O 1
ATOM 798 N N . THR A 1 101 ? 11.850 0.528 -3.078 1.00 73.25 101 THR A N 1
ATOM 799 C CA . THR A 1 101 ? 12.351 1.680 -2.308 1.00 73.25 101 THR A CA 1
ATOM 800 C C . THR A 1 101 ? 13.082 2.672 -3.210 1.00 73.25 101 THR A C 1
ATOM 802 O O . THR A 1 101 ? 12.818 3.877 -3.139 1.00 73.25 101 THR A O 1
ATOM 805 N N . PHE A 1 102 ? 13.908 2.174 -4.130 1.00 80.94 102 PHE A N 1
ATOM 806 C CA . PHE A 1 102 ? 14.567 2.975 -5.157 1.00 80.94 102 PHE A CA 1
ATOM 807 C C . PHE A 1 102 ? 13.546 3.695 -6.045 1.00 80.94 102 PHE A C 1
ATOM 809 O O . PHE A 1 102 ? 13.601 4.915 -6.204 1.00 80.94 102 PHE A O 1
ATOM 816 N N . LEU A 1 103 ? 12.543 2.972 -6.552 1.00 83.12 103 LEU A N 1
ATOM 817 C CA . LEU A 1 103 ? 11.495 3.546 -7.397 1.00 83.12 103 LEU A CA 1
ATOM 818 C C . LEU A 1 103 ? 10.683 4.628 -6.684 1.00 83.12 103 LEU A C 1
ATOM 820 O O . LEU A 1 103 ? 10.351 5.644 -7.292 1.00 83.12 103 LEU A O 1
ATOM 824 N N . ASN A 1 104 ? 10.361 4.445 -5.404 1.00 78.25 104 ASN A N 1
ATOM 825 C CA . ASN A 1 104 ? 9.620 5.451 -4.642 1.00 78.25 104 ASN A CA 1
ATOM 826 C C . ASN A 1 104 ? 10.452 6.692 -4.307 1.00 78.25 104 ASN A C 1
ATOM 828 O O . ASN A 1 104 ? 9.878 7.771 -4.157 1.00 78.25 104 ASN A O 1
ATOM 832 N N . SER A 1 105 ? 11.772 6.538 -4.203 1.00 79.50 105 SER A N 1
ATOM 833 C CA . SER A 1 105 ? 12.699 7.643 -3.937 1.00 79.50 105 SER A CA 1
ATOM 834 C C . SER A 1 105 ? 12.929 8.513 -5.174 1.00 79.50 105 SER A C 1
ATOM 836 O O . SER A 1 105 ? 13.130 9.716 -5.041 1.00 79.50 105 SER A O 1
ATOM 838 N N . HIS A 1 106 ? 12.818 7.934 -6.371 1.00 78.44 106 HIS A N 1
ATOM 839 C CA . HIS A 1 106 ? 12.998 8.649 -7.632 1.00 78.44 106 HIS A CA 1
ATOM 840 C C . HIS A 1 106 ? 11.680 9.159 -8.217 1.00 78.44 106 HIS A C 1
ATOM 842 O O . HIS A 1 106 ? 10.604 8.556 -8.104 1.00 78.44 106 HIS A O 1
ATOM 848 N N . SER A 1 107 ? 11.743 10.298 -8.894 1.00 85.56 107 SER A N 1
ATOM 849 C CA . SER A 1 107 ? 10.632 10.840 -9.665 1.00 85.56 107 SER A CA 1
ATOM 850 C C . SER A 1 107 ? 10.333 9.975 -10.896 1.00 85.56 107 SER A C 1
ATOM 852 O O . SER A 1 107 ? 11.159 9.210 -11.390 1.00 85.56 107 SER A O 1
ATOM 854 N N . LYS A 1 108 ? 9.120 10.115 -11.446 1.00 82.12 108 LYS A N 1
ATOM 855 C CA . LYS A 1 108 ? 8.738 9.416 -12.686 1.00 82.12 108 LYS A CA 1
ATOM 856 C C . LYS A 1 108 ? 9.663 9.757 -13.859 1.00 82.12 108 LYS A C 1
ATOM 858 O O . LYS A 1 108 ? 9.865 8.911 -14.719 1.00 82.12 108 LYS A O 1
ATOM 863 N N . ALA A 1 109 ? 10.169 10.990 -13.914 1.00 83.62 109 ALA A N 1
ATOM 864 C CA . ALA A 1 109 ? 11.040 11.447 -14.990 1.00 83.62 109 ALA A CA 1
ATOM 865 C C . ALA A 1 109 ? 12.447 10.849 -14.871 1.00 83.62 109 ALA A C 1
ATOM 867 O O . ALA A 1 109 ? 12.972 10.380 -15.873 1.00 83.62 109 ALA A O 1
ATOM 868 N N . GLU A 1 110 ? 13.004 10.794 -13.659 1.00 83.50 110 GLU A N 1
ATOM 869 C CA . GLU A 1 110 ? 14.316 10.187 -13.398 1.00 83.50 110 GLU A CA 1
ATOM 870 C C . GLU A 1 110 ? 14.319 8.696 -13.725 1.00 83.50 110 GLU A C 1
ATOM 872 O O . GLU A 1 110 ? 15.193 8.240 -14.447 1.00 83.50 110 GLU A O 1
ATOM 877 N N . ILE A 1 111 ? 13.285 7.950 -13.317 1.00 87.19 111 ILE A N 1
ATOM 878 C CA . ILE A 1 111 ? 13.180 6.525 -13.673 1.00 87.19 111 ILE A CA 1
ATOM 879 C C . ILE A 1 111 ? 13.120 6.327 -15.191 1.00 87.19 111 ILE A C 1
ATOM 881 O O . ILE A 1 111 ? 13.741 5.415 -15.725 1.00 87.19 111 ILE A O 1
ATOM 885 N N . VAL A 1 112 ? 12.397 7.185 -15.913 1.00 89.06 112 VAL A N 1
ATOM 886 C CA . VAL A 1 112 ? 12.370 7.125 -17.381 1.00 89.06 112 VAL A CA 1
ATOM 887 C C . VAL A 1 112 ? 13.737 7.460 -17.979 1.00 89.06 112 VAL A C 1
ATOM 889 O O . VAL A 1 112 ? 14.121 6.853 -18.974 1.00 89.06 112 VAL A O 1
ATOM 892 N N . ASP A 1 113 ? 14.465 8.411 -17.403 1.00 86.62 113 ASP A N 1
ATOM 893 C CA . ASP A 1 113 ? 15.805 8.779 -17.857 1.00 86.62 113 ASP A CA 1
ATOM 894 C C . ASP A 1 113 ? 16.814 7.637 -17.639 1.00 86.62 113 ASP A C 1
ATOM 896 O O . ASP A 1 113 ? 17.503 7.248 -18.581 1.00 86.62 113 ASP A O 1
ATOM 900 N N . MET A 1 114 ? 16.812 7.013 -16.458 1.00 87.44 114 MET A N 1
ATOM 901 C CA . MET A 1 114 ? 17.643 5.842 -16.135 1.00 87.44 114 MET A CA 1
ATOM 902 C C . MET A 1 114 ? 17.368 4.656 -17.066 1.00 87.44 114 MET A C 1
ATOM 904 O O . MET A 1 114 ? 18.297 4.001 -17.536 1.00 87.44 114 MET A O 1
ATOM 908 N N . LEU A 1 115 ? 16.094 4.397 -17.389 1.00 89.69 115 LEU A N 1
ATOM 909 C CA . LEU A 1 115 ? 15.710 3.337 -18.330 1.00 89.69 115 LEU A CA 1
ATOM 910 C C . LEU A 1 115 ? 16.197 3.613 -19.760 1.00 89.69 115 LEU A C 1
ATOM 912 O O . LEU A 1 115 ? 16.553 2.681 -20.473 1.00 89.69 115 LEU A O 1
ATOM 916 N N . ARG A 1 116 ? 16.248 4.879 -20.190 1.00 87.94 116 ARG A N 1
ATOM 917 C CA . ARG A 1 116 ? 16.792 5.247 -21.511 1.00 87.94 116 ARG A CA 1
ATOM 918 C C . ARG A 1 116 ? 18.309 5.159 -21.560 1.00 87.94 116 ARG A C 1
ATOM 920 O O . ARG A 1 116 ? 18.856 4.832 -22.611 1.00 87.94 116 ARG A O 1
ATOM 927 N N . LYS A 1 117 ? 18.965 5.491 -20.448 1.00 82.00 117 LYS A N 1
ATOM 928 C CA . LYS A 1 117 ? 20.422 5.453 -20.290 1.00 82.00 117 LYS A CA 1
ATOM 929 C C . LYS A 1 117 ? 20.962 4.052 -20.018 1.00 82.00 117 LYS A C 1
ATOM 931 O O . LYS A 1 117 ? 22.173 3.884 -20.050 1.00 82.00 117 LYS A O 1
ATOM 936 N N . HIS A 1 118 ? 20.088 3.071 -19.774 1.00 83.81 118 HIS A N 1
ATOM 937 C CA . HIS A 1 118 ? 20.452 1.709 -19.364 1.00 83.81 118 HIS A CA 1
ATOM 938 C C . HIS A 1 118 ? 21.239 1.650 -18.043 1.00 83.81 118 HIS A C 1
ATOM 940 O O . HIS A 1 11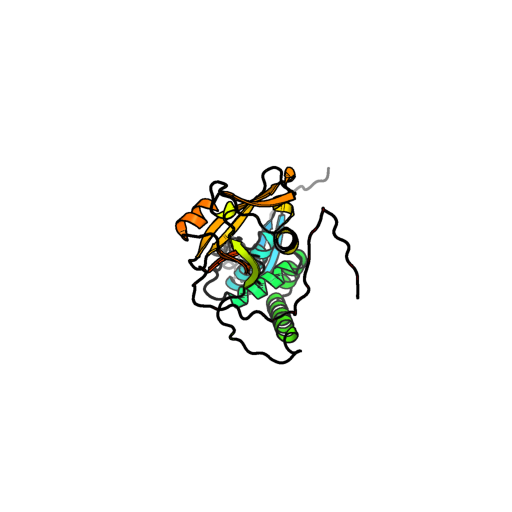8 ? 21.877 0.648 -17.753 1.00 83.81 118 HIS A O 1
ATOM 946 N N . THR A 1 119 ? 21.153 2.690 -17.207 1.00 85.12 119 THR A N 1
ATOM 947 C CA . THR A 1 119 ? 21.842 2.762 -15.902 1.00 85.12 119 THR A CA 1
ATOM 948 C C . THR A 1 119 ? 20.988 2.253 -14.748 1.00 85.12 119 THR A C 1
ATOM 950 O O . THR A 1 119 ? 21.455 2.176 -13.618 1.00 85.12 119 THR A O 1
ATOM 953 N N . TYR A 1 120 ? 19.729 1.891 -15.013 1.00 82.12 120 TYR A N 1
ATOM 954 C CA . TYR A 1 120 ? 18.769 1.518 -13.975 1.00 82.12 120 TYR A CA 1
ATOM 955 C C . TYR A 1 120 ? 19.271 0.393 -13.058 1.00 82.12 120 TYR A C 1
ATOM 957 O O . TYR A 1 120 ? 19.167 0.513 -11.840 1.00 82.12 120 TYR A O 1
ATOM 965 N N . ASN A 1 121 ? 19.838 -0.676 -13.627 1.00 79.19 121 ASN A N 1
ATOM 966 C CA . ASN A 1 121 ? 20.342 -1.801 -12.835 1.00 79.19 121 ASN A CA 1
ATOM 967 C C . ASN A 1 121 ? 21.565 -1.399 -11.993 1.00 79.19 121 ASN A C 1
ATOM 969 O O . ASN A 1 121 ? 21.628 -1.741 -10.815 1.00 79.19 121 ASN A O 1
ATOM 973 N N . ASP A 1 122 ? 22.490 -0.621 -12.561 1.00 77.12 122 ASP A N 1
ATOM 974 C CA . ASP A 1 122 ? 23.698 -0.163 -11.863 1.00 77.12 122 ASP A CA 1
ATOM 975 C C . ASP A 1 122 ? 23.363 0.786 -10.705 1.00 77.12 122 ASP A C 1
ATOM 977 O O . ASP A 1 122 ? 23.917 0.674 -9.610 1.00 77.12 122 ASP A O 1
ATOM 981 N N . GLU A 1 123 ? 22.431 1.714 -10.918 1.00 78.62 123 GLU A N 1
ATOM 982 C CA . GLU A 1 123 ? 21.975 2.648 -9.885 1.00 78.62 123 GLU A CA 1
ATOM 983 C C . GLU A 1 123 ? 21.180 1.938 -8.786 1.00 78.62 123 GLU A C 1
ATOM 985 O O . GLU A 1 123 ? 21.306 2.270 -7.602 1.00 78.62 123 GLU A O 1
ATOM 990 N N . LEU A 1 124 ? 20.412 0.912 -9.157 1.00 76.44 124 LEU A N 1
ATOM 991 C CA . LEU A 1 124 ? 19.729 0.050 -8.206 1.00 76.44 124 LEU A CA 1
ATOM 992 C C . LEU A 1 124 ? 20.731 -0.719 -7.329 1.00 76.44 124 LEU A C 1
ATOM 994 O O . LEU A 1 124 ? 20.573 -0.753 -6.107 1.00 76.44 124 LEU A O 1
ATOM 998 N N . GLU A 1 125 ? 21.791 -1.280 -7.915 1.00 73.75 125 GLU A N 1
ATOM 999 C CA . GLU A 1 125 ? 22.861 -1.946 -7.165 1.00 73.75 125 GLU A CA 1
ATOM 1000 C C . GLU A 1 125 ? 23.639 -0.983 -6.260 1.00 73.75 125 GLU A C 1
ATOM 1002 O O . GLU A 1 125 ? 23.938 -1.312 -5.111 1.00 73.75 125 GLU A O 1
ATOM 1007 N N . GLN A 1 126 ? 23.955 0.222 -6.735 1.00 68.50 126 GLN A N 1
ATOM 1008 C CA . GLN A 1 126 ? 24.615 1.247 -5.919 1.00 68.50 126 GLN A CA 1
ATOM 1009 C C . GLN A 1 126 ? 23.735 1.676 -4.740 1.00 68.50 126 GLN A C 1
ATOM 1011 O O . GLN A 1 126 ? 24.223 1.836 -3.617 1.00 68.50 126 GLN A O 1
ATOM 1016 N N . SER A 1 127 ? 22.425 1.799 -4.963 1.00 67.50 127 SER A N 1
ATOM 1017 C CA . SER A 1 127 ? 21.461 2.074 -3.901 1.00 67.50 127 SER A CA 1
ATOM 1018 C C . SER A 1 127 ? 21.389 0.930 -2.885 1.00 67.50 127 SER A C 1
ATOM 1020 O O . SER A 1 127 ? 21.371 1.202 -1.683 1.00 67.50 127 SER A O 1
ATOM 1022 N N . ALA A 1 128 ? 21.429 -0.326 -3.339 1.00 64.44 128 ALA A N 1
ATOM 1023 C CA . ALA A 1 128 ? 21.478 -1.504 -2.473 1.00 64.44 128 ALA A CA 1
ATOM 1024 C C . ALA A 1 128 ? 22.736 -1.511 -1.583 1.00 64.44 128 ALA A C 1
ATOM 1026 O O . ALA A 1 128 ? 22.651 -1.732 -0.373 1.00 64.44 128 ALA A O 1
ATOM 1027 N N . ARG A 1 129 ? 23.906 -1.194 -2.157 1.00 65.69 129 ARG A N 1
ATOM 1028 C CA . ARG A 1 129 ? 25.190 -1.125 -1.430 1.00 65.69 129 ARG A CA 1
ATOM 1029 C C . ARG A 1 129 ? 25.205 -0.016 -0.374 1.00 65.69 129 ARG A C 1
ATOM 1031 O O . ARG A 1 129 ? 25.690 -0.232 0.735 1.00 65.69 129 ARG A O 1
ATOM 1038 N N . ASN A 1 130 ? 24.616 1.143 -0.674 1.00 54.41 130 ASN A N 1
ATOM 1039 C CA . ASN A 1 130 ? 24.493 2.242 0.291 1.00 54.41 130 ASN A CA 1
ATOM 1040 C C . ASN A 1 130 ? 23.548 1.925 1.461 1.00 54.41 130 ASN A C 1
ATOM 1042 O O . ASN A 1 130 ? 23.735 2.466 2.552 1.00 54.41 130 ASN A O 1
ATOM 1046 N N . TYR A 1 131 ? 22.559 1.049 1.261 1.00 50.59 131 TYR A N 1
ATOM 1047 C CA . TYR A 1 131 ? 21.722 0.534 2.346 1.00 50.59 131 TYR A CA 1
ATOM 1048 C C . TYR A 1 131 ? 22.486 -0.444 3.254 1.00 50.59 131 TYR A C 1
ATOM 1050 O O . TYR A 1 131 ? 22.327 -0.373 4.469 1.00 50.59 131 TYR A O 1
ATOM 1058 N N . GLY A 1 132 ? 23.369 -1.283 2.697 1.00 46.19 132 GLY A N 1
ATOM 1059 C CA . GLY A 1 132 ? 24.188 -2.228 3.471 1.00 46.19 132 GLY A CA 1
ATOM 1060 C C . GLY A 1 132 ? 25.350 -1.599 4.254 1.00 46.19 132 GLY A C 1
ATOM 1061 O O . GLY A 1 132 ? 25.762 -2.129 5.279 1.00 46.19 132 GLY A O 1
ATOM 1062 N N . SER A 1 133 ? 25.873 -0.446 3.823 1.00 41.84 133 SER A N 1
ATOM 1063 C CA . SER A 1 133 ? 27.041 0.183 4.468 1.00 41.84 133 SER A CA 1
ATOM 1064 C C . SER A 1 133 ? 26.708 1.075 5.677 1.00 41.84 133 SER A C 1
ATOM 1066 O O . SER A 1 133 ? 27.622 1.513 6.372 1.00 41.84 133 SER A O 1
ATOM 1068 N N . LYS A 1 134 ? 25.427 1.367 5.954 1.00 39.56 134 LYS A N 1
ATOM 1069 C CA . LYS A 1 134 ? 25.004 2.207 7.097 1.00 39.56 134 LYS A CA 1
ATOM 1070 C C . LYS A 1 134 ? 24.789 1.438 8.409 1.00 39.56 134 LYS A C 1
ATOM 1072 O O . LYS A 1 134 ? 24.511 2.074 9.421 1.00 39.56 134 LYS A O 1
ATOM 1077 N N . GLU A 1 135 ? 24.946 0.113 8.408 1.00 40.34 135 GLU A N 1
ATOM 1078 C CA . GLU A 1 135 ? 24.834 -0.742 9.604 1.00 40.34 135 GLU A CA 1
ATOM 1079 C C . GLU A 1 135 ? 26.185 -1.073 10.279 1.00 40.34 135 GLU A C 1
ATOM 1081 O O . GLU A 1 135 ? 26.195 -1.670 11.351 1.00 40.34 135 GLU A O 1
ATOM 1086 N N . SER A 1 136 ? 27.339 -0.648 9.743 1.00 34.34 136 SER A N 1
ATOM 1087 C CA . SER A 1 136 ? 28.658 -0.951 10.336 1.00 34.34 136 SER A CA 1
ATOM 1088 C C . SER A 1 136 ? 29.152 0.130 11.314 1.00 34.34 136 SER A C 1
ATOM 1090 O O . SER A 1 136 ? 30.189 0.761 11.098 1.00 34.34 136 SER A O 1
ATOM 1092 N N . GLY A 1 137 ? 28.405 0.391 12.385 1.00 34.56 137 GLY A N 1
ATOM 1093 C CA . GLY A 1 137 ? 28.810 1.402 13.362 1.00 34.56 137 GLY A CA 1
ATOM 1094 C C . GLY A 1 137 ? 27.978 1.428 14.634 1.00 34.56 137 GLY A C 1
ATOM 1095 O O . GLY A 1 137 ? 27.371 2.450 14.928 1.00 34.56 137 GLY A O 1
ATOM 1096 N N . THR A 1 138 ? 27.903 0.312 15.359 1.00 33.62 138 THR A N 1
ATOM 1097 C CA . THR A 1 138 ? 28.002 0.229 16.832 1.00 33.62 138 THR A CA 1
ATOM 1098 C C . THR A 1 138 ? 27.789 -1.217 17.281 1.00 33.62 138 THR A C 1
ATOM 1100 O O . THR A 1 138 ? 26.885 -1.913 16.831 1.00 33.62 138 THR A O 1
ATOM 1103 N N . ASP A 1 139 ? 28.694 -1.652 18.146 1.00 33.91 139 ASP A N 1
ATOM 1104 C CA . ASP A 1 139 ? 28.913 -3.017 18.601 1.00 33.91 139 ASP A CA 1
ATOM 1105 C C . ASP A 1 139 ? 27.937 -3.475 19.709 1.00 33.91 139 ASP A C 1
ATOM 1107 O O . ASP A 1 139 ? 27.623 -2.732 20.637 1.00 33.91 139 ASP A O 1
ATOM 1111 N N . VAL A 1 140 ? 27.576 -4.762 19.613 1.00 37.44 140 VAL A N 1
ATOM 1112 C CA . VAL A 1 140 ? 27.065 -5.708 20.631 1.00 37.44 140 VAL A CA 1
ATOM 1113 C C . VAL A 1 140 ? 25.649 -5.494 21.208 1.00 37.44 140 VAL A C 1
ATOM 1115 O O . VAL A 1 140 ? 25.456 -4.796 22.197 1.00 37.44 140 VAL A O 1
ATOM 1118 N N . MET A 1 141 ? 24.669 -6.275 20.728 1.00 32.34 141 MET A N 1
ATOM 1119 C CA . MET A 1 141 ? 24.255 -7.506 21.431 1.00 32.34 141 MET A CA 1
ATOM 1120 C C . MET A 1 141 ? 23.333 -8.363 20.554 1.00 32.34 141 MET A C 1
ATOM 1122 O O . MET A 1 141 ? 22.260 -7.959 20.111 1.00 32.34 141 MET A O 1
ATOM 1126 N N . GLU A 1 142 ? 23.800 -9.577 20.324 1.00 39.44 142 GLU A N 1
ATOM 1127 C CA . GLU A 1 142 ? 23.194 -10.632 19.536 1.00 39.44 142 GLU A CA 1
ATOM 1128 C C . GLU A 1 142 ? 21.819 -11.059 20.072 1.00 39.44 142 GLU A C 1
ATOM 1130 O O . GLU A 1 142 ? 21.684 -11.575 21.181 1.00 39.44 142 GLU A O 1
ATOM 1135 N N . SER A 1 143 ? 20.787 -10.913 19.240 1.00 29.58 143 SER A N 1
ATOM 1136 C CA . SER A 1 143 ? 19.629 -11.804 19.281 1.00 29.58 143 SER A CA 1
ATOM 1137 C C . SER A 1 143 ? 19.100 -12.021 17.861 1.00 29.58 143 SER A C 1
ATOM 1139 O O . SER A 1 143 ? 18.493 -11.145 17.263 1.00 29.58 143 SER A O 1
ATOM 1141 N N . LYS A 1 144 ? 19.429 -13.201 17.316 1.00 32.91 144 LYS A N 1
ATOM 1142 C CA . LYS A 1 144 ? 18.795 -13.926 16.197 1.00 32.91 144 LYS A CA 1
ATOM 1143 C C . LYS A 1 144 ? 17.974 -13.075 15.201 1.00 32.91 144 LYS A C 1
ATOM 1145 O O . LYS A 1 144 ? 16.829 -12.747 15.518 1.00 32.91 144 LYS A O 1
ATOM 1150 N N . PRO A 1 145 ? 18.428 -12.865 13.947 1.00 38.97 145 PRO A N 1
ATOM 1151 C CA . PRO A 1 145 ? 17.556 -12.370 12.890 1.00 38.97 145 PRO A CA 1
ATOM 1152 C C . PRO A 1 145 ? 16.665 -13.530 12.428 1.00 38.97 145 PRO A C 1
ATOM 1154 O O . PRO A 1 145 ? 16.935 -14.211 11.442 1.00 38.97 145 PRO A O 1
ATOM 1157 N N . SER A 1 146 ? 15.623 -13.817 13.203 1.00 39.50 146 SER A N 1
ATOM 1158 C CA . SER A 1 146 ? 14.624 -14.820 12.860 1.00 39.50 146 SER A CA 1
ATOM 1159 C C . SER A 1 146 ? 13.349 -14.126 12.400 1.00 39.50 146 SER A C 1
ATOM 1161 O O . SER A 1 146 ? 12.583 -13.622 13.213 1.00 39.50 146 SER A O 1
ATOM 1163 N N . ALA A 1 147 ? 13.131 -14.214 11.088 1.00 38.44 147 ALA A N 1
ATOM 1164 C CA . ALA A 1 147 ? 11.874 -14.055 10.361 1.00 38.44 147 ALA A CA 1
ATOM 1165 C C . ALA A 1 147 ? 11.323 -12.626 10.143 1.00 38.44 147 ALA A C 1
ATOM 1167 O O . ALA A 1 147 ? 10.643 -12.051 10.981 1.00 38.44 147 ALA A O 1
ATOM 1168 N N . CYS A 1 148 ? 11.464 -12.186 8.885 1.00 41.53 148 CYS A N 1
ATOM 1169 C CA . CYS A 1 148 ? 10.592 -11.254 8.160 1.00 41.53 148 CYS A CA 1
ATOM 1170 C C . CYS A 1 148 ? 10.666 -9.766 8.565 1.00 41.53 148 CYS A C 1
ATOM 1172 O O . CYS A 1 148 ? 10.228 -9.356 9.631 1.00 41.53 148 CYS A O 1
ATOM 1174 N N . ALA A 1 149 ? 11.169 -8.952 7.634 1.00 64.69 149 ALA A N 1
ATOM 1175 C CA . ALA A 1 149 ? 11.314 -7.496 7.633 1.00 64.69 149 ALA A CA 1
ATOM 1176 C C . ALA A 1 149 ? 10.051 -6.715 8.101 1.00 64.69 149 ALA A C 1
ATOM 1178 O O . ALA A 1 149 ? 9.265 -6.191 7.305 1.00 64.69 149 ALA A O 1
ATOM 1179 N N . ARG A 1 150 ? 9.824 -6.643 9.417 1.00 79.88 150 ARG A N 1
ATOM 1180 C CA . ARG A 1 150 ? 8.718 -5.917 10.057 1.00 79.88 150 ARG A CA 1
ATOM 1181 C C . ARG A 1 150 ? 9.258 -5.109 11.234 1.00 79.88 150 ARG A C 1
ATOM 1183 O O . ARG A 1 150 ? 9.971 -5.628 12.081 1.00 79.88 150 ARG A O 1
ATOM 1190 N N . VAL A 1 151 ? 8.875 -3.839 11.316 1.00 82.31 151 VAL A N 1
ATOM 1191 C CA . VAL A 1 151 ? 9.114 -2.987 12.484 1.00 82.31 151 VAL A CA 1
ATOM 1192 C C . VAL A 1 151 ? 7.881 -3.014 13.369 1.00 82.31 151 VAL A C 1
ATOM 1194 O O . VAL A 1 151 ? 6.775 -2.679 12.932 1.00 82.31 151 VAL A O 1
ATOM 1197 N N . GLN A 1 152 ? 8.078 -3.381 14.630 1.00 84.44 152 GLN A N 1
ATOM 1198 C CA . GLN A 1 152 ? 7.058 -3.254 15.660 1.00 84.44 152 GLN A CA 1
ATOM 1199 C C . GLN A 1 152 ? 6.715 -1.774 15.859 1.00 84.44 152 GLN A C 1
ATOM 1201 O O . GLN A 1 152 ? 7.584 -0.932 16.085 1.00 84.44 152 GLN A O 1
ATOM 1206 N N . LEU A 1 153 ? 5.433 -1.444 15.718 1.00 85.12 153 LEU A N 1
ATOM 1207 C CA . LEU A 1 153 ? 4.920 -0.095 15.921 1.00 85.12 153 LEU A CA 1
ATOM 1208 C C . LEU A 1 153 ? 4.629 0.140 17.401 1.00 85.12 153 LEU A C 1
ATOM 1210 O O . LEU A 1 153 ? 5.088 1.131 17.964 1.00 85.12 153 LEU A O 1
ATOM 1214 N N . PHE A 1 154 ? 3.831 -0.741 18.008 1.00 84.38 154 PHE A N 1
ATOM 1215 C CA . PHE A 1 154 ? 3.470 -0.681 19.421 1.00 84.38 154 PHE A CA 1
ATOM 1216 C C . PHE A 1 154 ? 2.751 -1.950 19.874 1.00 84.38 154 PHE A C 1
ATOM 1218 O O . PHE A 1 154 ? 2.077 -2.612 19.081 1.00 84.38 154 PHE A O 1
ATOM 1225 N N . ASP A 1 155 ? 2.812 -2.187 21.181 1.00 88.56 155 ASP A N 1
ATOM 1226 C CA . ASP A 1 155 ? 2.009 -3.193 21.862 1.00 88.56 155 ASP A CA 1
ATOM 1227 C C . ASP A 1 155 ? 0.857 -2.537 22.602 1.00 88.56 155 ASP A C 1
ATOM 1229 O O . ASP A 1 155 ? 0.964 -1.441 23.165 1.00 88.56 155 ASP A O 1
ATOM 1233 N N . LYS A 1 156 ? -0.271 -3.232 22.619 1.00 88.25 156 LYS A N 1
ATOM 1234 C CA . LYS A 1 156 ? -1.450 -2.821 23.359 1.00 88.25 156 LYS A CA 1
ATOM 1235 C C . LYS A 1 156 ? -1.909 -3.960 24.250 1.00 88.25 156 LYS A C 1
ATOM 1237 O O . LYS A 1 156 ? -2.352 -4.994 23.761 1.00 88.25 156 LYS A O 1
ATOM 1242 N N . VAL A 1 157 ? -1.898 -3.715 25.559 1.00 90.56 157 VAL A N 1
ATOM 1243 C CA . VAL A 1 157 ? -2.619 -4.561 26.514 1.00 90.56 157 VAL A CA 1
ATOM 1244 C C . VAL A 1 157 ? -4.115 -4.369 26.293 1.00 90.56 157 VAL A C 1
ATOM 1246 O O . VAL A 1 157 ? -4.629 -3.247 26.360 1.00 90.56 157 VAL A O 1
ATOM 1249 N N . VAL A 1 158 ? -4.808 -5.465 26.021 1.00 91.12 158 VAL A N 1
ATOM 1250 C CA . VAL A 1 158 ? -6.247 -5.503 25.790 1.00 91.12 158 VAL A CA 1
ATOM 1251 C C . VAL A 1 158 ? -6.970 -5.222 27.101 1.00 91.12 158 VAL A C 1
ATOM 1253 O O . VAL A 1 158 ? -6.803 -5.932 28.092 1.00 91.12 158 VAL A O 1
ATOM 1256 N N . THR A 1 159 ? -7.792 -4.178 27.125 1.00 91.56 159 THR A N 1
ATOM 1257 C CA . THR A 1 159 ? -8.563 -3.801 28.315 1.00 91.56 159 THR A CA 1
ATOM 1258 C C . THR A 1 159 ? -9.954 -4.451 28.306 1.00 91.56 159 THR A C 1
ATOM 1260 O O . THR A 1 159 ? -10.453 -4.831 27.242 1.00 91.56 159 THR A O 1
ATOM 1263 N N . PRO A 1 160 ? -10.645 -4.565 29.458 1.00 91.62 160 PRO A N 1
ATOM 1264 C CA . PRO A 1 160 ? -11.999 -5.128 29.506 1.00 91.62 160 PRO A CA 1
ATOM 1265 C C . PRO A 1 160 ? -13.009 -4.421 28.591 1.00 91.62 160 PRO A C 1
ATOM 1267 O O . PRO A 1 160 ? -13.933 -5.052 28.078 1.00 91.62 160 PRO A O 1
ATOM 1270 N N . SER A 1 161 ? -12.841 -3.118 28.351 1.00 90.56 161 SER A N 1
ATOM 1271 C CA . SER A 1 161 ? -13.690 -2.359 27.428 1.00 90.56 161 SER A CA 1
ATOM 1272 C C . SER A 1 161 ? -13.436 -2.711 25.957 1.00 90.56 161 SER A C 1
ATOM 1274 O O . SER A 1 161 ? -14.376 -2.610 25.164 1.00 90.56 161 SER A O 1
ATOM 1276 N N . ASP A 1 162 ? -12.229 -3.170 25.604 1.00 90.69 162 ASP A N 1
ATOM 1277 C CA . ASP A 1 162 ? -11.855 -3.535 24.233 1.00 90.69 162 ASP A CA 1
ATOM 1278 C C . ASP A 1 162 ? -12.509 -4.860 23.794 1.00 90.69 162 ASP A C 1
ATOM 1280 O O . ASP A 1 162 ? -12.974 -4.988 22.661 1.00 90.69 162 ASP A O 1
ATOM 1284 N N . VAL A 1 163 ? -12.601 -5.840 24.699 1.00 91.00 163 VAL A N 1
ATOM 1285 C CA . VAL A 1 163 ? -13.255 -7.150 24.457 1.00 91.00 163 VAL A CA 1
ATOM 1286 C C . VAL A 1 163 ? -14.719 -7.194 24.902 1.00 91.00 163 VAL A C 1
ATOM 1288 O O . VAL A 1 163 ? -15.422 -8.175 24.667 1.00 91.00 163 VAL A O 1
ATOM 1291 N N . GLY A 1 164 ? -15.191 -6.130 25.550 1.00 85.12 164 GLY A N 1
ATOM 1292 C CA . GLY A 1 164 ? -16.543 -6.035 26.083 1.00 85.12 164 GLY A CA 1
ATOM 1293 C C . GLY A 1 164 ? -17.609 -5.698 25.035 1.00 85.12 164 GLY A C 1
ATOM 1294 O O . GLY A 1 164 ? -17.427 -5.784 23.821 1.00 85.12 164 GLY A O 1
ATOM 1295 N N . LYS A 1 165 ? -18.766 -5.229 25.517 1.00 83.62 165 LYS A N 1
ATOM 1296 C CA . LYS A 1 165 ? -19.946 -4.917 24.682 1.00 83.62 165 LYS A CA 1
ATOM 1297 C C . LYS A 1 165 ? -19.724 -3.772 23.685 1.00 83.62 165 LYS A C 1
ATOM 1299 O O . LYS A 1 165 ? -20.516 -3.599 22.761 1.00 83.62 165 LYS A O 1
ATOM 1304 N N . LEU A 1 166 ? -18.656 -2.997 23.865 1.00 81.69 166 LEU A N 1
ATOM 1305 C CA . LEU A 1 166 ? -18.353 -1.817 23.065 1.00 81.69 166 LEU A CA 1
ATOM 1306 C C . LEU A 1 166 ? -17.790 -2.138 21.674 1.00 81.69 166 LEU A C 1
ATOM 1308 O O . LEU A 1 166 ? -17.807 -1.257 20.817 1.00 81.69 166 LEU A O 1
ATOM 1312 N N . ASN A 1 167 ? -17.345 -3.379 21.424 1.00 88.94 167 ASN A N 1
ATOM 1313 C CA . ASN A 1 167 ? -16.925 -3.872 20.102 1.00 88.94 167 ASN A CA 1
ATOM 1314 C C . ASN A 1 167 ? -15.915 -2.968 19.371 1.00 88.94 167 ASN A C 1
ATOM 1316 O O . ASN A 1 167 ? -15.902 -2.901 18.136 1.00 88.94 167 ASN A O 1
ATOM 1320 N N . ARG A 1 168 ? -15.072 -2.275 20.133 1.00 90.88 168 ARG A N 1
ATOM 1321 C CA . ARG A 1 168 ? -14.077 -1.323 19.646 1.00 90.88 168 ARG A CA 1
ATOM 1322 C C . ARG A 1 168 ? -12.832 -1.437 20.495 1.00 90.88 168 ARG A C 1
ATOM 1324 O O . ARG A 1 168 ? -12.964 -1.668 21.688 1.00 90.88 168 ARG A O 1
ATOM 1331 N N . MET A 1 169 ? -11.677 -1.205 19.890 1.00 92.50 169 MET A N 1
ATOM 1332 C CA . MET A 1 169 ? -10.425 -1.086 20.623 1.00 92.50 169 MET A CA 1
ATOM 1333 C C . MET A 1 169 ? -9.909 0.342 20.586 1.00 92.50 169 MET A C 1
ATOM 1335 O O . MET A 1 169 ? -9.944 0.982 19.533 1.00 92.50 169 MET A O 1
ATOM 1339 N N . VAL A 1 170 ? -9.455 0.843 21.734 1.00 91.00 170 VAL A N 1
ATOM 1340 C CA . VAL A 1 170 ? -8.868 2.184 21.848 1.00 91.00 170 VAL A CA 1
ATOM 1341 C C . VAL A 1 170 ? -7.362 2.1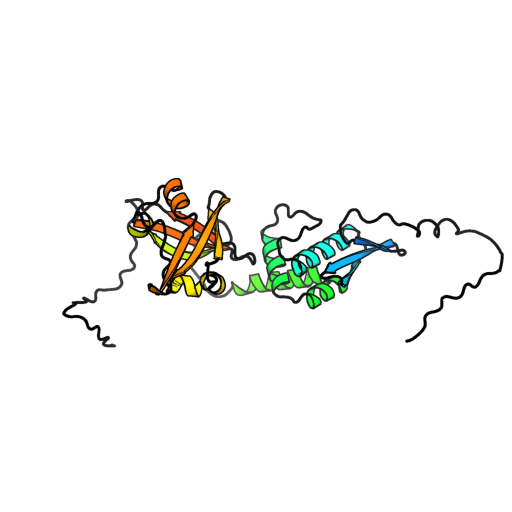26 21.602 1.00 91.00 170 VAL A C 1
ATOM 1343 O O . VAL A 1 170 ? -6.612 1.538 22.389 1.00 91.00 170 VAL A O 1
ATOM 1346 N N . ILE A 1 171 ? -6.903 2.813 20.556 1.00 89.25 171 ILE A N 1
ATOM 1347 C CA . ILE A 1 171 ? -5.477 2.980 20.269 1.00 89.25 171 ILE A CA 1
ATOM 1348 C C . ILE A 1 171 ? -4.947 4.158 21.100 1.00 89.25 171 ILE A C 1
ATOM 1350 O O . ILE A 1 171 ? -5.497 5.261 21.001 1.00 89.25 171 ILE A O 1
ATOM 1354 N N . PRO A 1 172 ? -3.880 3.975 21.903 1.00 84.62 172 PRO A N 1
ATOM 1355 C CA . PRO A 1 172 ? -3.276 5.073 22.647 1.00 84.62 172 PRO A CA 1
ATOM 1356 C C . PRO A 1 172 ? -2.821 6.194 21.710 1.00 84.62 172 PRO A C 1
ATOM 1358 O O . PRO A 1 172 ? -2.171 5.946 20.693 1.00 84.62 172 PRO A O 1
ATOM 1361 N N . LYS A 1 173 ? -3.143 7.439 22.076 1.00 80.56 173 LYS A N 1
ATOM 1362 C CA . LYS A 1 173 ? -2.911 8.634 21.251 1.00 80.56 173 LYS A CA 1
ATOM 1363 C C . LYS A 1 173 ? -1.464 8.750 20.759 1.00 80.56 173 LYS A C 1
ATOM 1365 O O . LYS A 1 173 ? -1.243 8.972 19.574 1.00 80.56 173 LYS A O 1
ATOM 1370 N N . GLN A 1 174 ? -0.503 8.494 21.650 1.00 76.44 174 GLN A N 1
ATOM 1371 C CA . GLN A 1 174 ? 0.931 8.560 21.348 1.00 76.44 174 GLN A CA 1
ATOM 1372 C C . GLN A 1 174 ? 1.338 7.620 20.204 1.00 76.44 174 GLN A C 1
ATOM 1374 O O . GLN A 1 174 ? 2.168 7.971 19.369 1.00 76.44 174 GLN A O 1
ATOM 1379 N N . HIS A 1 175 ? 0.723 6.437 20.130 1.00 78.62 175 HIS A N 1
ATOM 1380 C CA . HIS A 1 175 ? 1.025 5.461 19.088 1.00 78.62 175 HIS A CA 1
ATOM 1381 C C . HIS A 1 175 ? 0.276 5.747 17.788 1.00 78.62 175 HIS A C 1
ATOM 1383 O O . HIS A 1 175 ? 0.843 5.609 16.705 1.00 78.62 175 HIS A O 1
ATOM 1389 N N . ALA A 1 176 ? -0.979 6.186 17.889 1.00 80.00 176 ALA A N 1
ATOM 1390 C CA . ALA A 1 176 ? -1.775 6.580 16.734 1.00 80.00 176 ALA A CA 1
ATOM 1391 C C . ALA A 1 176 ? -1.104 7.706 15.930 1.00 80.00 176 ALA A C 1
ATOM 1393 O O . ALA A 1 176 ? -0.975 7.586 14.716 1.00 80.00 176 ALA A O 1
ATOM 1394 N N . GLU A 1 177 ? -0.627 8.755 16.604 1.00 75.06 177 GLU A N 1
ATOM 1395 C CA . GLU A 1 177 ? -0.026 9.927 15.952 1.00 75.06 177 GLU A CA 1
ATOM 1396 C C . GLU A 1 177 ? 1.338 9.647 15.322 1.00 75.06 177 GLU A C 1
ATOM 1398 O O . GLU A 1 177 ? 1.676 10.236 14.297 1.00 75.06 177 GLU A O 1
ATOM 1403 N N . LYS A 1 178 ? 2.106 8.716 15.893 1.00 69.81 178 LYS A N 1
ATOM 1404 C CA . LYS A 1 178 ? 3.457 8.398 15.424 1.00 69.81 178 LYS A CA 1
ATOM 1405 C C . LYS A 1 178 ? 3.487 7.327 14.330 1.00 69.81 178 LYS A C 1
ATOM 1407 O O . LYS A 1 178 ? 4.369 7.346 13.472 1.00 69.81 178 LYS A O 1
ATOM 1412 N N . HIS A 1 179 ? 2.554 6.376 14.357 1.00 71.00 179 HIS A N 1
ATOM 1413 C CA . HIS A 1 179 ? 2.683 5.141 13.579 1.00 71.00 179 HIS A CA 1
ATOM 1414 C C . HIS A 1 179 ? 1.558 4.890 12.571 1.00 71.00 179 HIS A C 1
ATOM 1416 O O . HIS A 1 179 ? 1.772 4.128 11.622 1.00 71.00 179 HIS A O 1
ATOM 1422 N N . LEU A 1 180 ? 0.393 5.526 12.733 1.00 74.94 180 LEU A N 1
ATOM 1423 C CA . LEU A 1 180 ? -0.782 5.312 11.886 1.00 74.94 180 LEU A CA 1
ATOM 1424 C C . LEU A 1 180 ? -1.122 6.558 11.050 1.00 74.94 180 LEU A C 1
ATOM 1426 O O . LEU A 1 180 ? -0.829 7.685 11.448 1.00 74.94 180 LEU A O 1
ATOM 1430 N N . PRO A 1 181 ? -1.738 6.386 9.866 1.00 70.81 181 PRO A N 1
ATOM 1431 C CA . PRO A 1 181 ? -2.046 7.504 8.984 1.00 70.81 181 PRO A CA 1
ATOM 1432 C C . PRO A 1 181 ? -3.162 8.387 9.564 1.00 70.81 181 PRO A C 1
ATOM 1434 O O . PRO A 1 181 ? -4.349 8.076 9.456 1.00 70.81 181 PRO A O 1
ATOM 1437 N N . LEU A 1 182 ? -2.774 9.535 10.121 1.00 67.50 182 LEU A N 1
ATOM 1438 C CA . LEU A 1 182 ? -3.677 10.528 10.716 1.00 67.50 182 LEU A CA 1
ATOM 1439 C C . LEU A 1 182 ? -4.736 11.050 9.739 1.00 67.50 182 LEU A C 1
ATOM 1441 O O . LEU A 1 182 ? -5.902 11.203 10.097 1.00 67.50 182 LEU A O 1
ATOM 1445 N N . GLN A 1 183 ? -4.352 11.232 8.473 1.00 61.03 183 GLN A N 1
ATOM 1446 C CA . GLN A 1 183 ? -5.253 11.664 7.398 1.00 61.03 183 GLN A CA 1
ATOM 1447 C C . GLN A 1 183 ? -6.459 10.727 7.231 1.00 61.03 183 GLN A C 1
ATOM 1449 O O . GLN A 1 183 ? -7.549 11.162 6.863 1.00 61.03 183 GLN A O 1
ATOM 1454 N N . LEU A 1 184 ? -6.279 9.439 7.537 1.00 60.97 184 LEU A N 1
ATOM 1455 C CA . LEU A 1 184 ? -7.322 8.430 7.415 1.00 60.97 184 LEU A CA 1
ATOM 1456 C C . LEU A 1 184 ? -8.297 8.452 8.604 1.00 60.97 184 LEU A C 1
ATOM 1458 O O . LEU A 1 184 ? -9.468 8.108 8.446 1.00 60.97 184 LEU A O 1
ATOM 1462 N N . ALA A 1 185 ? -7.833 8.880 9.780 1.00 59.19 185 ALA A N 1
ATOM 1463 C CA . ALA A 1 185 ? -8.643 8.981 10.993 1.00 59.19 185 ALA A CA 1
ATOM 1464 C C . ALA A 1 185 ? -9.558 10.216 10.997 1.00 59.19 185 ALA A C 1
ATOM 1466 O O . ALA A 1 185 ? -10.663 10.137 11.534 1.00 59.19 185 ALA A O 1
ATOM 1467 N N . SER A 1 186 ? -9.099 11.322 10.398 1.00 59.88 186 SER A N 1
ATOM 1468 C CA . SER A 1 186 ? -9.777 12.630 10.402 1.00 59.88 186 SER A CA 1
ATOM 1469 C C . SER A 1 186 ? -10.889 12.776 9.359 1.00 59.88 186 SER A C 1
ATOM 1471 O O . SER A 1 186 ? -11.618 13.766 9.365 1.00 59.88 186 SER A O 1
ATOM 1473 N N . SER A 1 187 ? -11.041 11.811 8.447 1.00 61.66 187 SER A N 1
ATOM 1474 C CA . SER A 1 187 ? -12.172 11.793 7.514 1.00 61.66 187 SER A CA 1
ATOM 1475 C C . SER A 1 187 ? -13.491 11.648 8.284 1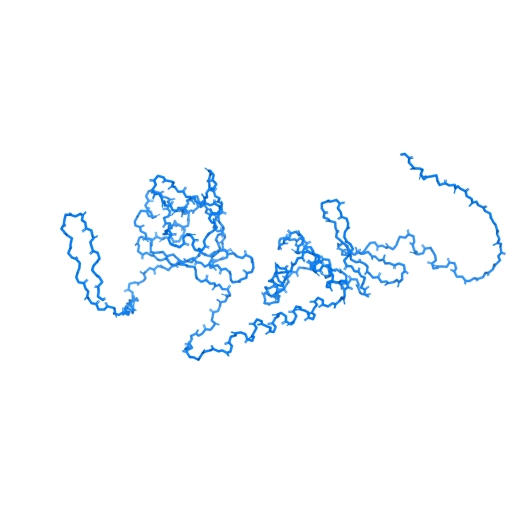.00 61.66 187 SER A C 1
ATOM 1477 O O . SER A 1 187 ? -13.557 10.891 9.249 1.00 61.66 187 SER A O 1
ATOM 1479 N N . SER A 1 188 ? -14.568 12.302 7.833 1.00 58.66 188 SER A N 1
ATOM 1480 C CA . SER A 1 188 ? -15.876 12.343 8.520 1.00 58.66 188 SER A CA 1
ATOM 1481 C C . SER A 1 188 ? -16.501 10.972 8.813 1.00 58.66 188 SER A C 1
ATOM 1483 O O . SER A 1 188 ? -17.399 10.862 9.643 1.00 58.66 188 SER A O 1
ATOM 1485 N N . LYS A 1 189 ? -16.025 9.907 8.157 1.00 64.62 189 LYS A N 1
ATOM 1486 C CA . LYS A 1 189 ? -16.432 8.522 8.429 1.00 64.62 189 LYS A CA 1
ATOM 1487 C C . LYS A 1 189 ? -15.300 7.660 9.020 1.00 64.62 189 LYS A C 1
ATOM 1489 O O . LYS A 1 189 ? -15.568 6.537 9.444 1.00 64.62 189 LYS A O 1
ATOM 1494 N N . GLY A 1 190 ? -14.059 8.142 9.074 1.00 72.56 190 GLY A N 1
ATOM 1495 C CA . GLY A 1 190 ? -12.849 7.338 9.282 1.00 72.56 190 GLY A CA 1
ATOM 1496 C C . GLY A 1 190 ? -12.577 6.378 8.118 1.00 72.56 190 GLY A C 1
ATOM 1497 O O . GLY A 1 190 ? -13.486 6.024 7.357 1.00 72.56 190 GLY A O 1
ATOM 1498 N N . GLY A 1 191 ? -11.329 5.950 7.955 1.00 80.19 191 GLY A N 1
ATOM 1499 C CA . GLY A 1 191 ? -10.936 5.055 6.868 1.00 80.19 191 GLY A CA 1
ATOM 1500 C C . GLY A 1 191 ? -10.652 3.620 7.299 1.00 80.19 191 GLY A C 1
ATOM 1501 O O . GLY A 1 191 ? -10.797 3.247 8.462 1.00 80.19 191 GLY A O 1
ATOM 1502 N N . LEU A 1 192 ? -10.329 2.776 6.320 1.00 85.56 192 LEU A N 1
ATOM 1503 C CA . LEU A 1 192 ? -10.117 1.345 6.526 1.00 85.56 192 LEU A CA 1
ATOM 1504 C C . LEU A 1 192 ? -8.623 1.028 6.566 1.00 85.56 192 LEU A C 1
ATOM 1506 O O . LEU A 1 192 ? -7.898 1.382 5.641 1.00 85.56 192 LEU A O 1
ATOM 1510 N N . LEU A 1 193 ? -8.196 0.330 7.614 1.00 88.62 193 LEU A N 1
ATOM 1511 C CA . LEU A 1 193 ? -6.866 -0.249 7.740 1.00 88.62 193 LEU A CA 1
ATOM 1512 C C . LEU A 1 193 ? -6.947 -1.758 7.534 1.00 88.62 193 LEU A C 1
ATOM 1514 O O . LEU A 1 193 ? -7.872 -2.408 8.025 1.00 88.62 193 LEU A O 1
ATOM 1518 N N . ASN A 1 194 ? -5.971 -2.300 6.815 1.00 90.69 194 ASN A N 1
ATOM 1519 C CA . ASN A 1 194 ? -5.841 -3.728 6.575 1.00 90.69 194 ASN A CA 1
ATOM 1520 C C . ASN A 1 194 ? -4.635 -4.220 7.370 1.00 90.69 194 ASN A C 1
ATOM 1522 O O . ASN A 1 194 ? -3.539 -3.699 7.175 1.00 90.69 194 ASN A O 1
ATOM 1526 N N . PHE A 1 195 ? -4.859 -5.189 8.248 1.00 91.62 195 PHE A N 1
ATOM 1527 C CA . PHE A 1 195 ? -3.819 -5.843 9.023 1.00 91.62 195 PHE A CA 1
ATOM 1528 C C . PHE A 1 195 ? -3.733 -7.305 8.628 1.00 91.62 195 PHE A C 1
ATOM 1530 O O . PHE A 1 195 ? -4.750 -7.991 8.608 1.00 91.62 195 PHE A O 1
ATOM 1537 N N . GLU A 1 196 ? -2.541 -7.779 8.319 1.00 89.88 196 GLU A N 1
ATOM 1538 C CA . GLU A 1 196 ? -2.294 -9.187 8.048 1.00 89.88 196 GLU A CA 1
ATOM 1539 C C . GLU A 1 196 ? -1.847 -9.904 9.328 1.00 89.88 196 GLU A C 1
ATOM 1541 O O . GLU A 1 196 ? -1.073 -9.381 10.125 1.00 89.88 196 GLU A O 1
ATOM 1546 N N . ASP A 1 197 ? -2.407 -11.080 9.555 1.00 89.31 197 ASP A N 1
ATOM 1547 C CA . ASP A 1 197 ? -2.122 -11.957 10.689 1.00 89.31 197 ASP A CA 1
ATOM 1548 C C . ASP A 1 197 ? -0.925 -12.878 10.386 1.00 89.31 197 ASP A C 1
ATOM 1550 O O . ASP A 1 197 ? -0.611 -13.112 9.219 1.00 89.31 197 ASP A O 1
ATOM 1554 N N . ASN A 1 198 ? -0.300 -13.483 11.399 1.00 81.44 198 ASN A N 1
ATOM 1555 C CA . ASN A 1 198 ? 0.666 -14.579 11.237 1.00 81.44 198 ASN A CA 1
ATOM 1556 C C . ASN A 1 198 ? 0.125 -15.731 10.367 1.00 81.44 198 ASN A C 1
ATOM 1558 O O . ASN A 1 198 ? 0.899 -16.410 9.701 1.00 81.44 198 ASN A O 1
ATOM 1562 N N . GLY A 1 199 ? -1.196 -15.937 10.335 1.00 74.00 199 GLY A N 1
ATOM 1563 C CA . GLY A 1 199 ? -1.849 -16.901 9.441 1.00 74.00 199 GLY A CA 1
ATOM 1564 C C . GLY A 1 199 ? -2.086 -16.417 8.000 1.00 74.00 199 GLY A C 1
ATOM 1565 O O . GLY A 1 199 ? -2.846 -17.059 7.279 1.00 74.00 199 GLY A O 1
ATOM 1566 N N . GLY A 1 200 ? -1.556 -15.255 7.595 1.00 76.94 200 GLY A N 1
ATOM 1567 C CA . GLY A 1 200 ? -1.763 -14.652 6.266 1.00 76.94 200 GLY A CA 1
ATOM 1568 C C . GLY A 1 200 ? -3.171 -14.080 6.034 1.00 76.94 200 GLY A C 1
ATOM 1569 O O . GLY A 1 200 ? -3.510 -13.618 4.944 1.00 76.94 200 GLY A O 1
ATOM 1570 N N . LYS A 1 201 ? -4.035 -14.102 7.056 1.00 87.75 201 LYS A N 1
ATOM 1571 C CA . LYS A 1 201 ? -5.410 -13.600 6.968 1.00 87.75 201 LYS A CA 1
ATOM 1572 C C . LYS A 1 201 ? -5.448 -12.081 7.090 1.00 87.75 201 LYS A C 1
ATOM 1574 O O . LYS A 1 201 ? -4.894 -11.512 8.026 1.00 87.75 201 LYS A O 1
ATOM 1579 N N . ILE A 1 202 ? -6.193 -11.432 6.194 1.00 90.50 202 ILE A N 1
ATOM 1580 C CA . ILE A 1 202 ? -6.358 -9.975 6.194 1.00 90.50 202 ILE A CA 1
ATOM 1581 C C . ILE A 1 202 ? -7.573 -9.558 7.032 1.00 90.50 202 ILE A C 1
ATOM 1583 O O . ILE A 1 202 ? -8.730 -9.850 6.714 1.00 90.50 202 ILE A O 1
ATOM 1587 N N . TRP A 1 203 ? -7.305 -8.775 8.068 1.00 92.12 203 TRP A N 1
ATOM 1588 C CA . TRP A 1 203 ? -8.265 -8.144 8.957 1.00 92.12 203 TRP A CA 1
ATOM 1589 C C . TRP A 1 203 ? -8.479 -6.685 8.573 1.00 92.12 203 TRP A C 1
ATOM 1591 O O . TRP A 1 203 ? -7.570 -5.861 8.614 1.00 92.12 203 TRP A O 1
ATOM 1601 N N . ARG A 1 204 ? -9.713 -6.343 8.201 1.00 91.44 204 ARG A N 1
ATOM 1602 C CA . ARG A 1 204 ? -10.079 -4.978 7.805 1.00 91.44 204 ARG A CA 1
ATOM 1603 C C . ARG A 1 204 ? -10.743 -4.278 8.980 1.00 91.44 204 ARG A C 1
ATOM 1605 O O . ARG A 1 204 ? -11.865 -4.648 9.321 1.00 91.44 204 ARG A O 1
ATOM 1612 N N . PHE A 1 205 ? -10.086 -3.269 9.547 1.00 93.44 205 PHE A N 1
ATOM 1613 C CA . PHE A 1 205 ? -10.606 -2.449 10.640 1.00 93.44 205 PHE A CA 1
ATOM 1614 C C . PHE A 1 205 ? -10.967 -1.049 10.170 1.00 93.44 205 PHE A C 1
ATOM 1616 O O . PHE A 1 205 ? -10.301 -0.476 9.312 1.00 93.44 205 PHE A O 1
ATOM 1623 N N . ARG A 1 206 ? -12.019 -0.465 10.747 1.00 87.62 206 ARG A N 1
ATOM 1624 C CA . ARG A 1 206 ? -12.292 0.966 10.563 1.00 87.62 206 ARG A CA 1
ATOM 1625 C C . ARG A 1 206 ? -11.561 1.753 11.639 1.00 87.62 206 ARG A C 1
ATOM 1627 O O . ARG A 1 206 ? -11.851 1.572 12.818 1.00 87.62 206 ARG A O 1
ATOM 1634 N N . TYR A 1 207 ? -10.665 2.626 11.206 1.00 90.56 207 TYR A N 1
ATOM 1635 C CA . TYR A 1 207 ? -9.892 3.533 12.036 1.00 90.56 207 TYR A CA 1
ATOM 1636 C C . TYR A 1 207 ? -10.533 4.919 12.025 1.00 90.56 207 TYR A C 1
ATOM 1638 O O . TYR A 1 207 ? -10.720 5.522 10.966 1.00 90.56 207 TYR A O 1
ATOM 1646 N N . SER A 1 208 ? -10.904 5.407 13.204 1.00 86.44 208 SER A N 1
ATOM 1647 C CA . SER A 1 208 ? -11.602 6.681 13.362 1.00 86.44 208 SER A CA 1
ATOM 1648 C C . SER A 1 208 ? -11.048 7.444 14.553 1.00 86.44 208 SER A C 1
ATOM 1650 O O . SER A 1 208 ? -10.763 6.848 15.593 1.00 86.44 208 SER A O 1
ATOM 1652 N N . PHE A 1 209 ? -10.963 8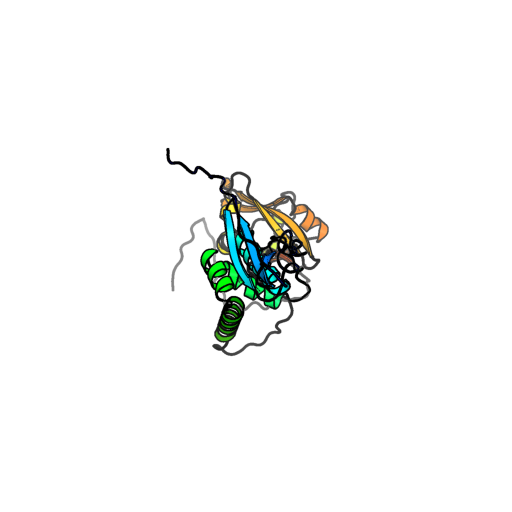.765 14.420 1.00 87.56 209 PHE A N 1
ATOM 1653 C CA . PHE A 1 209 ? -10.770 9.657 15.555 1.00 87.56 209 PHE A CA 1
ATOM 1654 C C . PHE A 1 209 ? -12.129 10.126 16.081 1.00 87.56 209 PHE A C 1
ATOM 1656 O O . PHE A 1 209 ? -12.982 10.576 15.317 1.00 87.56 209 PHE A O 1
ATOM 1663 N N . TRP A 1 210 ? -12.370 9.956 17.379 1.00 85.75 210 TRP A N 1
ATOM 1664 C CA . TRP A 1 210 ? -13.614 10.363 18.030 1.00 85.75 210 TRP A CA 1
ATOM 1665 C C . TRP A 1 210 ? -13.377 11.659 18.795 1.00 85.75 210 TRP A C 1
ATOM 1667 O O . TRP A 1 210 ? -12.758 11.648 19.859 1.00 85.75 210 TRP A O 1
ATOM 1677 N N . ASN A 1 211 ? -13.894 12.767 18.257 1.00 79.12 211 ASN A N 1
ATOM 1678 C CA . ASN A 1 211 ? -13.659 14.110 18.797 1.00 79.12 211 ASN A CA 1
ATOM 1679 C C . ASN A 1 211 ? -14.127 14.264 20.252 1.00 79.12 211 ASN A C 1
ATOM 1681 O O . ASN A 1 211 ? -13.415 14.866 21.049 1.00 79.12 211 ASN A O 1
ATOM 1685 N N . SER A 1 212 ? -15.279 13.689 20.618 1.00 79.56 212 SER A N 1
ATOM 1686 C CA . SER A 1 212 ? -15.861 13.834 21.963 1.00 79.56 212 SER A CA 1
ATOM 1687 C C . SER A 1 212 ? -14.992 13.244 23.076 1.00 79.56 212 SER A C 1
ATOM 1689 O O . SER A 1 212 ? -14.991 13.759 24.187 1.00 79.56 212 SER A O 1
ATOM 1691 N N . SER A 1 213 ? -14.248 12.177 22.783 1.00 78.81 213 SER A N 1
ATOM 1692 C CA . SER A 1 213 ? -13.364 11.497 23.736 1.00 78.81 213 SER A CA 1
ATOM 1693 C C . SER A 1 213 ? -11.880 11.688 23.416 1.00 78.81 213 SER A C 1
ATOM 1695 O O . SER A 1 213 ? -11.042 11.024 24.025 1.00 78.81 213 SER A O 1
ATOM 1697 N N . GLN A 1 214 ? -11.554 12.507 22.409 1.00 84.44 214 GLN A N 1
ATOM 1698 C CA . GLN A 1 214 ? -10.203 12.720 21.874 1.00 84.44 214 GLN A CA 1
ATOM 1699 C C . GLN A 1 214 ? -9.388 11.424 21.708 1.00 84.44 214 GLN A C 1
ATOM 1701 O O . GLN A 1 214 ? -8.201 11.362 22.030 1.00 84.44 214 GLN A O 1
ATOM 1706 N N . SER A 1 215 ? -10.041 10.361 21.236 1.00 84.69 215 SER A N 1
ATOM 1707 C CA . SER A 1 215 ? -9.465 9.013 21.209 1.00 84.69 215 SER A CA 1
ATOM 1708 C C . SER A 1 215 ? -9.516 8.413 19.813 1.00 84.69 215 SER A C 1
ATOM 1710 O O . SER A 1 215 ? -10.500 8.568 19.089 1.00 84.69 215 SER A O 1
ATOM 1712 N N . TYR A 1 216 ? -8.466 7.676 19.459 1.00 90.06 216 TYR A N 1
ATOM 1713 C CA . TYR A 1 216 ? -8.426 6.874 18.245 1.00 90.06 216 TYR A CA 1
ATOM 1714 C C . TYR A 1 216 ? -8.978 5.481 18.526 1.00 90.06 216 TYR A C 1
ATOM 1716 O O . TYR A 1 216 ? -8.614 4.853 19.521 1.00 90.06 216 TYR A O 1
ATOM 1724 N N . VAL A 1 217 ? -9.845 4.982 17.648 1.00 91.19 217 VAL A N 1
ATOM 1725 C CA . VAL A 1 217 ? -10.475 3.671 17.828 1.00 91.19 217 VAL A CA 1
ATOM 1726 C C . VAL A 1 217 ? -10.421 2.820 16.567 1.00 91.19 217 VAL A C 1
ATOM 1728 O O . VAL A 1 217 ? -10.582 3.320 15.451 1.00 91.19 217 VAL A O 1
ATOM 1731 N N . LEU A 1 218 ? -10.251 1.511 16.761 1.00 92.25 218 LEU A N 1
ATOM 1732 C CA . LEU A 1 218 ? -10.529 0.489 15.758 1.00 92.25 218 LEU A CA 1
ATOM 1733 C C . LEU A 1 218 ? -11.912 -0.098 16.006 1.00 92.25 218 LEU A C 1
ATOM 1735 O O . LEU A 1 218 ? -12.211 -0.647 17.064 1.00 92.25 218 LEU A O 1
ATOM 1739 N N . THR A 1 219 ? -12.762 0.014 14.998 1.00 91.62 219 THR A N 1
ATOM 1740 C CA . THR A 1 219 ? -14.100 -0.582 14.947 1.00 91.62 219 THR A CA 1
ATOM 1741 C C . THR A 1 219 ? -14.162 -1.549 13.764 1.00 91.62 219 THR A C 1
ATOM 1743 O O . THR A 1 219 ? -13.120 -1.932 13.239 1.00 91.62 219 THR A O 1
ATOM 1746 N N . LYS A 1 220 ? -15.370 -1.962 13.345 1.00 85.75 220 LYS A N 1
ATOM 1747 C CA . LYS A 1 220 ? -15.668 -2.806 12.168 1.00 85.75 220 LYS A CA 1
ATOM 1748 C C . LYS A 1 220 ? -14.617 -3.891 11.905 1.00 85.75 220 LYS A C 1
ATOM 1750 O O . LYS A 1 220 ? -13.642 -3.636 11.230 1.00 85.75 220 LYS A O 1
ATOM 1755 N N . GLY A 1 221 ? -14.860 -5.115 12.365 1.00 88.44 221 GLY A N 1
ATOM 1756 C CA . GLY A 1 221 ? -13.921 -6.234 12.207 1.00 88.44 221 GLY A CA 1
ATOM 1757 C C . GLY A 1 221 ? -13.227 -6.600 13.516 1.00 88.44 221 GLY A C 1
ATOM 1758 O O . GLY A 1 221 ? -12.996 -7.781 13.746 1.00 88.44 221 GLY A O 1
ATOM 1759 N N . TRP A 1 222 ? -13.032 -5.635 14.425 1.00 93.94 222 TRP A N 1
ATOM 1760 C CA . TRP A 1 222 ? -12.426 -5.874 15.742 1.00 93.94 222 TRP A CA 1
ATOM 1761 C C . TRP A 1 222 ? -13.140 -6.978 16.537 1.00 93.94 222 TRP A C 1
ATOM 1763 O O . TRP A 1 222 ? -12.524 -7.952 16.946 1.00 93.94 222 TRP A O 1
ATOM 1773 N N . ARG A 1 223 ? -14.474 -6.912 16.649 1.00 92.56 223 ARG A N 1
ATOM 1774 C CA . ARG A 1 223 ? -15.272 -7.968 17.303 1.00 92.56 223 ARG A CA 1
ATOM 1775 C C . ARG A 1 223 ? -15.052 -9.360 16.692 1.00 92.56 223 ARG A C 1
ATOM 1777 O O . ARG A 1 223 ? -15.134 -10.351 17.409 1.00 92.56 223 ARG A O 1
ATOM 1784 N N . ARG A 1 224 ? -14.835 -9.457 15.373 1.00 91.44 224 ARG A N 1
ATOM 1785 C CA . ARG A 1 224 ? -14.564 -10.748 14.715 1.00 91.44 224 ARG A CA 1
ATOM 1786 C C . ARG A 1 224 ? -13.174 -11.251 15.0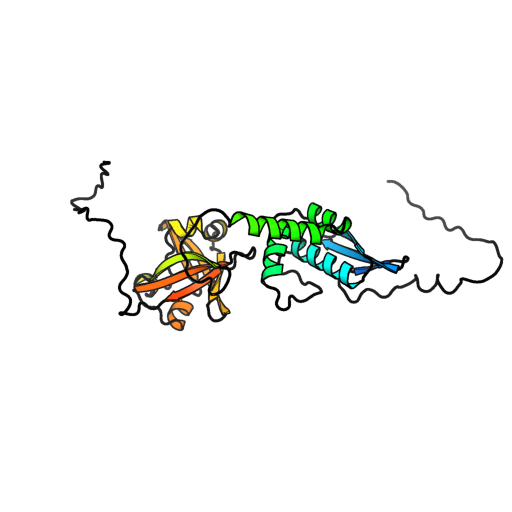86 1.00 91.44 224 ARG A C 1
ATOM 1788 O O . ARG A 1 224 ? -13.058 -12.417 15.422 1.00 91.44 224 ARG A O 1
ATOM 1795 N N . PHE A 1 225 ? -12.184 -10.362 15.097 1.00 92.44 225 PHE A N 1
ATOM 1796 C CA . PHE A 1 225 ? -10.827 -10.676 15.538 1.00 92.44 225 PHE A CA 1
ATOM 1797 C C . PHE A 1 225 ? -10.815 -11.197 16.980 1.00 92.44 225 PHE A C 1
ATOM 1799 O O . PHE A 1 225 ? -10.321 -12.291 17.225 1.00 92.44 225 PHE A O 1
ATOM 1806 N N . VAL A 1 226 ? -11.487 -10.498 17.904 1.00 93.56 226 VAL A N 1
ATOM 1807 C CA . VAL A 1 226 ? -11.622 -10.924 19.309 1.00 93.56 226 VAL A CA 1
ATOM 1808 C C . VAL A 1 226 ? -12.247 -12.311 19.435 1.00 93.56 226 VAL A C 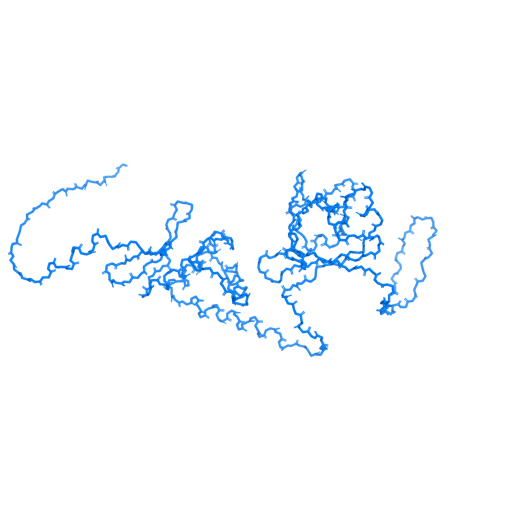1
ATOM 1810 O O . VAL A 1 226 ? -11.727 -13.151 20.161 1.00 93.56 226 VAL A O 1
ATOM 1813 N N . LYS A 1 227 ? -13.349 -12.566 18.719 1.00 91.31 227 LYS A N 1
ATOM 1814 C CA . LYS A 1 227 ? -14.036 -13.864 18.769 1.00 91.31 227 LYS A CA 1
ATOM 1815 C C . LYS A 1 227 ? -13.208 -14.996 18.171 1.00 91.31 227 LYS A C 1
ATOM 1817 O O . LYS A 1 227 ? -13.205 -16.086 18.721 1.00 91.31 227 LYS A O 1
ATOM 1822 N N . GLU A 1 228 ? -12.549 -14.748 17.046 1.00 91.56 228 GLU A N 1
ATOM 1823 C CA . GLU A 1 228 ? -11.802 -15.778 16.323 1.00 91.56 228 GLU A CA 1
ATOM 1824 C C . GLU A 1 228 ? -10.488 -16.133 17.019 1.00 91.56 228 GLU A C 1
ATOM 1826 O O . GLU A 1 228 ? -10.112 -17.298 17.057 1.00 91.56 228 GLU A O 1
ATOM 1831 N N . LYS A 1 229 ? -9.812 -15.141 17.607 1.00 89.50 229 LYS A N 1
ATOM 1832 C CA . LYS A 1 229 ? -8.554 -15.337 18.342 1.00 89.50 229 LYS A CA 1
ATOM 1833 C C . LYS A 1 229 ? -8.751 -15.597 19.834 1.00 89.50 229 LYS A C 1
ATOM 1835 O O . LYS A 1 229 ? -7.777 -15.776 20.559 1.00 89.50 229 LYS A O 1
ATOM 1840 N N . ASN A 1 230 ? -10.011 -15.643 20.276 1.00 91.31 230 ASN A N 1
ATOM 1841 C CA . ASN A 1 230 ? -10.417 -15.825 21.667 1.00 91.31 230 ASN A CA 1
ATOM 1842 C C . ASN A 1 230 ? -9.692 -14.865 22.631 1.00 91.31 230 ASN A C 1
ATOM 1844 O O . ASN A 1 230 ? -9.211 -15.277 23.686 1.00 91.31 230 ASN A O 1
ATOM 1848 N N . LEU A 1 231 ? -9.594 -13.593 22.235 1.00 92.25 231 LEU A N 1
ATOM 1849 C CA . LEU A 1 231 ? -8.891 -12.563 23.000 1.00 92.25 231 LEU A CA 1
ATOM 1850 C C . LEU A 1 231 ? -9.625 -12.224 24.295 1.00 92.25 231 LEU A C 1
ATOM 1852 O O . LEU A 1 231 ? -10.845 -12.034 24.308 1.00 92.25 231 LEU A O 1
ATOM 1856 N N . LYS A 1 232 ? -8.855 -12.066 25.368 1.00 92.50 232 LYS A N 1
ATOM 1857 C CA . LYS A 1 232 ? -9.328 -11.716 26.705 1.00 92.50 232 LYS A CA 1
ATOM 1858 C C . LYS A 1 232 ? -8.675 -10.427 27.193 1.00 92.50 232 LYS A C 1
ATOM 1860 O O . LYS A 1 232 ? -7.665 -9.959 26.673 1.00 92.50 232 LYS A O 1
ATOM 1865 N N . ALA A 1 233 ? -9.279 -9.828 28.215 1.00 91.19 233 ALA A N 1
ATOM 1866 C CA . ALA A 1 233 ? -8.661 -8.702 28.900 1.00 91.19 233 ALA A CA 1
ATOM 1867 C C . ALA A 1 233 ? -7.351 -9.161 29.558 1.00 91.19 233 ALA A C 1
ATOM 1869 O O . ALA A 1 233 ? -7.340 -10.161 30.272 1.00 91.19 233 ALA A O 1
ATOM 1870 N N . GLY A 1 234 ? -6.272 -8.419 29.328 1.00 88.94 234 GLY A N 1
ATOM 1871 C CA . GLY A 1 234 ? -4.926 -8.754 29.789 1.00 88.94 234 GLY A CA 1
ATOM 1872 C C . GLY A 1 234 ? -4.019 -9.378 28.726 1.00 88.94 234 GLY A C 1
ATOM 1873 O O . GLY A 1 234 ? -2.809 -9.389 28.949 1.00 88.94 234 GLY A O 1
ATOM 1874 N N . ASP A 1 235 ? -4.565 -9.823 27.589 1.00 92.44 235 ASP A N 1
ATOM 1875 C CA . ASP A 1 235 ? -3.768 -10.257 26.435 1.00 92.44 235 ASP A CA 1
ATOM 1876 C C . ASP A 1 235 ? -3.061 -9.069 25.776 1.00 92.44 235 ASP A C 1
ATOM 1878 O O . ASP A 1 235 ? -3.440 -7.908 25.975 1.00 92.44 235 ASP A O 1
ATOM 1882 N N . ILE A 1 236 ? -2.036 -9.353 24.976 1.00 89.06 236 ILE A N 1
ATOM 1883 C CA . ILE A 1 236 ? -1.277 -8.334 24.251 1.00 89.06 236 ILE A CA 1
ATOM 1884 C C . ILE A 1 236 ? -1.572 -8.465 22.762 1.00 89.06 236 ILE A C 1
ATOM 1886 O O . ILE A 1 236 ? -1.533 -9.553 22.193 1.00 89.06 236 ILE A O 1
ATOM 1890 N N . VAL A 1 237 ? -1.875 -7.335 22.129 1.00 92.88 237 VAL A N 1
ATOM 1891 C CA . VAL A 1 237 ? -1.973 -7.219 20.676 1.00 92.88 237 VAL A CA 1
ATOM 1892 C C . VAL A 1 237 ? -0.837 -6.334 20.193 1.00 92.88 237 VAL A C 1
ATOM 1894 O O . VAL A 1 237 ? -0.741 -5.170 20.595 1.00 92.88 237 VAL A O 1
ATOM 1897 N N . SER A 1 238 ? -0.008 -6.886 19.319 1.00 90.56 238 SER A N 1
ATOM 1898 C CA . SER A 1 238 ? 1.172 -6.232 18.768 1.00 90.56 238 SER A CA 1
ATOM 1899 C C . SER A 1 238 ? 0.912 -5.824 17.329 1.00 90.56 238 SER A C 1
ATOM 1901 O O . SER A 1 238 ? 0.465 -6.614 16.493 1.00 90.56 238 SER A O 1
ATOM 1903 N N . PHE A 1 239 ? 1.179 -4.557 17.038 1.00 91.25 239 PHE A N 1
ATOM 1904 C CA . PHE A 1 239 ? 1.024 -3.995 15.708 1.00 91.25 239 PHE A CA 1
ATOM 1905 C C . PHE A 1 239 ? 2.388 -3.814 15.079 1.00 91.25 239 PHE A C 1
ATOM 1907 O O . PHE A 1 239 ? 3.248 -3.141 15.642 1.00 91.25 239 PHE A O 1
ATOM 1914 N N . HIS A 1 240 ? 2.555 -4.345 13.876 1.00 87.31 240 HIS A N 1
ATOM 1915 C CA . HIS A 1 240 ? 3.787 -4.206 13.117 1.00 87.31 240 HIS A CA 1
ATOM 1916 C C . HIS A 1 240 ? 3.507 -3.522 11.788 1.00 87.31 240 HIS A C 1
ATOM 1918 O O . HIS A 1 240 ? 2.380 -3.494 11.288 1.00 87.31 240 HIS A O 1
ATOM 1924 N N . ARG A 1 241 ? 4.556 -2.965 11.201 1.00 85.69 241 ARG A N 1
ATOM 1925 C CA . ARG A 1 241 ? 4.548 -2.454 9.839 1.00 85.69 241 ARG A CA 1
ATOM 1926 C C . ARG A 1 241 ? 5.687 -3.101 9.089 1.00 85.69 241 ARG A C 1
ATOM 1928 O O . ARG A 1 241 ? 6.794 -3.156 9.612 1.00 85.69 241 ARG A O 1
ATOM 1935 N N . SER A 1 242 ? 5.421 -3.546 7.870 1.00 83.69 242 SER A N 1
ATOM 1936 C CA . SER A 1 242 ? 6.468 -3.902 6.915 1.00 83.69 242 SER A CA 1
ATOM 1937 C C . SER A 1 242 ? 7.531 -2.803 6.908 1.00 83.69 242 SER A C 1
ATOM 1939 O O . SER A 1 242 ? 7.190 -1.616 6.827 1.00 83.69 242 SER A O 1
ATOM 1941 N N . THR A 1 243 ? 8.805 -3.169 7.033 1.00 67.44 243 THR A N 1
ATOM 1942 C CA . THR A 1 243 ? 9.901 -2.226 6.753 1.00 67.44 243 THR A CA 1
ATOM 1943 C C . THR A 1 243 ? 10.012 -1.923 5.265 1.00 67.44 243 THR A C 1
ATOM 1945 O O . THR A 1 243 ? 10.649 -0.939 4.895 1.00 67.44 243 THR A O 1
ATOM 1948 N N . GLY A 1 244 ? 9.330 -2.710 4.428 1.00 58.12 244 GLY A N 1
ATOM 1949 C CA . GLY A 1 244 ? 9.149 -2.449 3.014 1.00 58.12 244 GLY A CA 1
ATOM 1950 C C . GLY A 1 244 ? 8.294 -1.212 2.725 1.00 58.12 244 GLY A C 1
ATOM 1951 O O . GLY A 1 244 ? 7.549 -0.668 3.545 1.00 58.12 244 GLY A O 1
ATOM 1952 N N . SER A 1 245 ? 8.389 -0.764 1.483 1.00 48.44 245 SER A N 1
ATOM 1953 C CA . SER A 1 245 ? 7.715 0.427 0.961 1.00 48.44 245 SER A CA 1
ATOM 1954 C C . SER A 1 245 ? 6.188 0.305 0.849 1.00 48.44 245 SER A C 1
ATOM 1956 O O . SER A 1 245 ? 5.492 1.318 0.746 1.00 48.44 245 SER A O 1
ATOM 1958 N N . ASP A 1 246 ? 5.653 -0.913 0.928 1.00 60.47 246 ASP A N 1
ATOM 1959 C CA . ASP A 1 246 ? 4.218 -1.193 0.932 1.00 60.47 246 ASP A CA 1
ATOM 1960 C C . ASP A 1 246 ? 3.519 -0.760 2.230 1.00 60.47 246 ASP A C 1
ATOM 1962 O O . ASP A 1 246 ? 2.287 -0.674 2.261 1.00 60.47 246 ASP A O 1
ATOM 1966 N N . LYS A 1 247 ? 4.293 -0.456 3.289 1.00 69.94 247 LYS A N 1
ATOM 1967 C CA . LYS A 1 247 ? 3.810 -0.057 4.621 1.00 69.94 247 LYS A CA 1
ATOM 1968 C C . LYS A 1 247 ? 2.659 -0.950 5.098 1.00 69.94 247 LYS A C 1
ATOM 1970 O O . LYS A 1 247 ? 1.758 -0.467 5.794 1.00 69.94 247 LYS A O 1
ATOM 1975 N N . ARG A 1 248 ? 2.670 -2.238 4.717 1.00 81.25 248 ARG A N 1
ATOM 1976 C CA . ARG A 1 248 ? 1.636 -3.192 5.133 1.00 81.25 248 ARG A CA 1
ATOM 1977 C C . ARG A 1 248 ? 1.624 -3.259 6.641 1.00 81.25 248 ARG A C 1
ATOM 1979 O O . ARG A 1 248 ? 2.678 -3.262 7.275 1.00 81.25 248 ARG A O 1
ATOM 1986 N N . LEU A 1 249 ? 0.429 -3.277 7.205 1.00 88.88 249 LEU A N 1
ATOM 1987 C CA . LEU A 1 249 ? 0.270 -3.408 8.637 1.00 88.88 249 LEU A CA 1
ATOM 1988 C C . LEU A 1 249 ? 0.036 -4.878 8.960 1.00 88.88 249 LEU A C 1
ATOM 1990 O O . LEU A 1 249 ? -0.671 -5.572 8.232 1.00 88.88 249 LEU A O 1
ATOM 1994 N N . PHE A 1 250 ? 0.611 -5.328 10.062 1.00 90.94 250 PHE A N 1
ATOM 1995 C CA . PHE A 1 250 ? 0.421 -6.670 10.587 1.00 90.94 250 PHE A CA 1
ATOM 1996 C C . PHE A 1 250 ? -0.117 -6.583 12.006 1.00 90.94 250 PHE A C 1
ATOM 1998 O O . PHE A 1 250 ? 0.177 -5.630 12.736 1.00 90.94 250 PHE A O 1
ATOM 2005 N N . ILE A 1 251 ? -0.940 -7.557 12.371 1.00 92.19 251 ILE A N 1
ATOM 2006 C CA . ILE A 1 251 ? -1.493 -7.694 13.712 1.00 92.19 251 ILE A CA 1
ATOM 2007 C C . ILE A 1 251 ? -1.161 -9.081 14.233 1.00 92.19 251 ILE A C 1
ATOM 2009 O O . ILE A 1 251 ? -1.507 -10.088 13.623 1.00 92.19 251 ILE A O 1
ATOM 2013 N N . GLU A 1 252 ? -0.508 -9.106 15.381 1.00 90.94 252 GLU A N 1
ATOM 2014 C CA . GLU A 1 252 ? -0.164 -10.326 16.095 1.00 90.94 252 GLU A CA 1
ATOM 2015 C C . GLU A 1 252 ? -0.793 -10.252 17.486 1.00 90.94 252 GLU A C 1
ATOM 2017 O O . GLU A 1 252 ? -1.118 -9.165 17.981 1.00 90.94 252 GLU A O 1
ATOM 2022 N N . TRP A 1 253 ? -1.025 -11.400 18.111 1.00 90.88 253 TRP A N 1
ATOM 2023 C CA . TRP A 1 253 ? -1.527 -11.439 19.478 1.00 90.88 253 TRP A CA 1
ATOM 2024 C C . TRP A 1 253 ? -0.800 -12.506 20.284 1.00 90.88 253 TRP A C 1
ATOM 2026 O O . TRP A 1 253 ? -0.560 -13.613 19.805 1.00 90.88 253 TRP A O 1
ATOM 2036 N N . GLU A 1 254 ? -0.494 -12.168 21.529 1.00 87.38 254 GLU A N 1
ATOM 2037 C CA . GLU A 1 254 ? 0.056 -13.084 22.517 1.00 87.38 254 GLU A CA 1
ATOM 2038 C C . GLU A 1 254 ? -0.962 -13.205 23.652 1.00 87.38 254 GLU A C 1
ATOM 2040 O O . GLU A 1 254 ? -1.350 -12.216 24.286 1.00 87.38 254 GLU A O 1
ATOM 2045 N N . GLN A 1 255 ? -1.432 -14.432 23.885 1.00 86.06 255 GLN A N 1
ATOM 2046 C CA . GLN A 1 255 ? -2.194 -14.733 25.090 1.00 86.06 255 GLN A CA 1
ATOM 2047 C C . GLN A 1 255 ? -1.233 -14.659 26.261 1.00 86.06 255 GLN A C 1
ATOM 2049 O O . GLN A 1 255 ? -0.141 -15.227 26.204 1.00 86.06 255 GLN A O 1
ATOM 2054 N N . ARG A 1 256 ? -1.621 -13.953 27.321 1.00 74.69 256 ARG A N 1
ATOM 2055 C CA . ARG A 1 256 ? -0.753 -13.845 28.488 1.00 74.69 256 ARG A CA 1
ATOM 2056 C C . ARG A 1 256 ? -0.699 -15.197 29.192 1.00 74.69 256 ARG A C 1
ATOM 2058 O O . ARG A 1 256 ? -1.547 -15.500 30.027 1.00 74.69 256 ARG A O 1
ATOM 2065 N N . ASP A 1 257 ? 0.297 -16.003 28.846 1.00 53.78 257 ASP A N 1
ATOM 2066 C CA . ASP A 1 257 ? 0.556 -17.255 29.533 1.00 53.78 257 ASP A CA 1
ATOM 2067 C C . ASP A 1 257 ? 1.080 -16.938 30.939 1.00 53.78 257 ASP A C 1
ATOM 2069 O O . ASP A 1 257 ? 1.986 -16.118 31.131 1.00 53.78 257 ASP A O 1
ATOM 2073 N N . SER A 1 258 ? 0.488 -17.571 31.947 1.00 50.00 258 SER A N 1
ATOM 2074 C CA . SER A 1 258 ? 0.765 -17.366 33.376 1.00 50.00 258 SER A CA 1
ATOM 2075 C C . SER A 1 258 ? 2.195 -17.741 33.814 1.00 50.00 258 SER A C 1
ATOM 2077 O O . SER A 1 258 ? 2.500 -17.729 35.004 1.00 50.00 258 SER A O 1
ATOM 2079 N N . SER A 1 259 ? 3.084 -18.061 32.872 1.00 43.28 259 SER A N 1
ATOM 2080 C CA . SER A 1 259 ? 4.414 -18.635 33.089 1.00 43.28 259 SER A CA 1
ATOM 2081 C C . SER A 1 259 ? 5.588 -17.719 32.702 1.00 43.28 259 SER A C 1
ATOM 2083 O O . SER A 1 259 ? 6.724 -18.007 33.081 1.00 43.28 259 SER A O 1
ATOM 2085 N N . ARG A 1 260 ? 5.367 -16.572 32.038 1.00 42.94 260 ARG A N 1
ATOM 2086 C CA . ARG A 1 260 ? 6.436 -15.587 31.766 1.00 42.94 260 ARG A CA 1
ATOM 2087 C C . ARG A 1 260 ? 6.401 -14.447 32.782 1.00 42.94 260 ARG A C 1
ATOM 2089 O O . ARG A 1 260 ? 5.645 -13.485 32.650 1.00 42.94 260 ARG A O 1
ATOM 2096 N N . LYS A 1 261 ? 7.251 -14.547 33.812 1.00 34.44 261 LYS A N 1
ATOM 2097 C CA . LYS A 1 261 ? 7.580 -13.405 34.677 1.00 34.44 261 LYS A CA 1
ATOM 2098 C C . LYS A 1 261 ? 8.111 -12.269 33.789 1.00 34.44 261 LYS A C 1
ATOM 2100 O O . LYS A 1 261 ? 9.055 -12.511 33.038 1.00 34.44 261 LYS A O 1
ATOM 2105 N N . PRO A 1 262 ? 7.564 -11.045 33.860 1.00 37.28 262 PRO A N 1
ATOM 2106 C CA . PRO A 1 262 ? 8.187 -9.920 33.189 1.00 37.28 262 PRO A CA 1
ATOM 2107 C C . PRO A 1 262 ? 9.534 -9.665 33.869 1.00 37.28 262 PRO A C 1
ATOM 2109 O O . PRO A 1 262 ? 9.579 -9.431 35.078 1.00 37.28 262 PRO A O 1
ATOM 2112 N N . SER A 1 263 ? 10.629 -9.688 33.107 1.00 29.80 263 SER A N 1
ATOM 2113 C CA . SER A 1 263 ? 11.870 -9.045 33.530 1.00 29.80 263 SER A CA 1
ATOM 2114 C C . SER A 1 263 ? 11.616 -7.537 33.540 1.00 29.80 263 SER A C 1
ATOM 2116 O O . SER A 1 263 ? 11.897 -6.821 32.578 1.00 29.80 263 SER A O 1
ATOM 2118 N N . MET A 1 264 ? 10.993 -7.060 34.616 1.00 33.12 264 MET A N 1
ATOM 2119 C CA . MET A 1 264 ? 10.998 -5.652 34.960 1.00 33.12 264 MET A CA 1
ATOM 2120 C C . MET A 1 264 ? 12.462 -5.253 35.125 1.00 33.12 264 MET A C 1
ATOM 2122 O O . MET A 1 264 ? 13.128 -5.701 36.057 1.00 33.12 264 MET A O 1
ATOM 2126 N N . LYS A 1 265 ? 12.961 -4.392 34.236 1.00 33.25 265 LYS A N 1
ATOM 2127 C CA . LYS A 1 265 ? 14.017 -3.469 34.644 1.00 33.25 265 LYS A CA 1
ATOM 2128 C C . LYS A 1 265 ? 13.408 -2.649 35.778 1.00 33.25 265 LYS A C 1
ATOM 2130 O O . LYS A 1 265 ? 12.477 -1.879 35.544 1.00 33.25 265 LYS A O 1
ATOM 2135 N N . GLN A 1 266 ? 13.850 -2.924 37.004 1.00 28.11 266 GLN A N 1
ATOM 2136 C CA . GLN A 1 266 ? 13.530 -2.114 38.167 1.00 28.11 266 GLN A CA 1
ATOM 2137 C C . GLN A 1 266 ? 13.961 -0.680 37.860 1.00 28.11 266 GLN A C 1
ATOM 2139 O O . GLN A 1 266 ? 15.139 -0.415 37.641 1.00 28.11 266 GLN A O 1
ATOM 2144 N N . VAL A 1 267 ? 12.993 0.226 37.810 1.00 33.41 267 VAL A N 1
ATOM 2145 C CA . VAL A 1 267 ? 13.240 1.635 38.087 1.00 33.41 267 VAL A CA 1
ATOM 2146 C C . VAL A 1 267 ? 12.709 1.842 39.493 1.00 33.41 267 VAL A C 1
ATOM 2148 O O . VAL A 1 267 ? 11.568 1.481 39.792 1.00 33.41 267 VAL A O 1
ATOM 2151 N N . GLU A 1 268 ? 13.604 2.297 40.358 1.00 30.78 268 GLU A N 1
ATOM 2152 C CA . GLU A 1 268 ? 13.395 2.460 41.787 1.00 30.78 268 GLU A CA 1
ATOM 2153 C C . GLU A 1 268 ? 12.188 3.345 42.121 1.00 30.78 268 GLU A C 1
ATOM 2155 O O . GLU A 1 268 ? 11.745 4.211 41.367 1.00 30.78 268 GLU A O 1
ATOM 2160 N N . SER A 1 269 ? 11.646 3.050 43.295 1.00 33.31 269 SER A N 1
ATOM 2161 C CA . SER A 1 269 ? 10.441 3.590 43.901 1.00 33.31 269 SER A CA 1
ATOM 2162 C C . SER A 1 269 ? 10.451 5.109 44.083 1.00 33.31 269 SER A C 1
ATOM 2164 O O . SER A 1 269 ? 11.310 5.649 44.774 1.00 33.31 269 SER A O 1
ATOM 2166 N N . GLY A 1 270 ? 9.389 5.767 43.618 1.00 32.06 270 GLY A N 1
ATOM 2167 C CA . GLY A 1 270 ? 8.936 7.058 44.133 1.00 32.06 270 GLY A CA 1
ATOM 2168 C C . GLY A 1 270 ? 7.429 7.002 44.381 1.00 32.06 270 GLY A C 1
ATOM 2169 O O . GLY A 1 270 ? 6.649 6.883 43.437 1.00 32.06 270 GLY A O 1
ATOM 2170 N N . GLN A 1 271 ? 7.015 7.015 45.650 1.00 36.06 271 GLN A N 1
ATOM 2171 C CA . GLN A 1 271 ? 5.610 7.018 46.073 1.00 36.06 271 GLN A CA 1
ATOM 2172 C C . GLN A 1 271 ? 4.870 8.250 45.528 1.00 36.06 271 GLN A C 1
ATOM 2174 O O . GLN A 1 271 ? 5.341 9.372 45.683 1.00 36.06 271 GLN A O 1
ATOM 2179 N N . MET A 1 272 ? 3.672 8.056 44.962 1.00 34.22 272 MET A N 1
ATOM 2180 C CA . MET A 1 272 ? 2.761 9.153 44.618 1.00 34.22 272 MET A CA 1
ATOM 2181 C C . MET A 1 272 ? 1.451 9.013 45.397 1.00 34.22 272 MET A C 1
ATOM 2183 O O . MET A 1 272 ? 0.651 8.112 45.147 1.00 34.22 272 MET A O 1
ATOM 2187 N N . VAL A 1 273 ? 1.244 9.928 46.344 1.00 39.62 273 VAL A N 1
ATOM 2188 C CA . VAL A 1 273 ? 0.005 10.087 47.115 1.00 39.62 273 VAL A CA 1
ATOM 2189 C C . VAL A 1 273 ? -0.910 11.068 46.378 1.00 39.62 273 VAL A C 1
ATOM 2191 O O . VAL A 1 273 ? -0.479 12.148 45.983 1.00 39.62 273 VAL A O 1
ATOM 2194 N N . ARG A 1 274 ? -2.184 10.701 46.191 1.00 35.22 274 ARG A N 1
ATOM 2195 C CA . ARG A 1 274 ? -3.237 11.584 45.663 1.00 35.22 274 ARG A CA 1
ATOM 2196 C C . ARG A 1 274 ? -4.143 12.047 46.800 1.00 35.22 274 ARG A C 1
ATOM 2198 O O . ARG A 1 274 ? -4.863 11.231 47.365 1.00 35.22 274 ARG A O 1
ATOM 2205 N N . LEU A 1 275 ? -4.183 13.352 47.053 1.00 34.12 275 LEU A N 1
ATOM 2206 C CA . LEU A 1 275 ? -5.232 14.014 47.831 1.00 34.12 275 LEU A CA 1
ATOM 2207 C C . LEU A 1 275 ? -5.751 15.209 47.014 1.00 34.12 275 LEU A C 1
ATOM 2209 O O . LEU A 1 275 ? -4.982 16.072 46.613 1.00 34.12 275 LEU A O 1
ATOM 2213 N N . PHE A 1 276 ? -7.054 15.206 46.720 1.00 38.34 276 PHE A N 1
ATOM 2214 C CA . PHE A 1 276 ? -7.835 16.345 46.208 1.00 38.34 276 PHE A CA 1
ATOM 2215 C C . PHE A 1 276 ? -7.317 17.100 44.960 1.00 38.34 276 PHE A C 1
ATOM 2217 O O . PHE A 1 276 ? -7.312 18.324 44.917 1.00 38.34 276 PHE A O 1
ATOM 2224 N N . GLY A 1 277 ? -7.011 16.382 43.874 1.00 45.62 277 GLY A N 1
ATOM 2225 C CA . GLY A 1 277 ? -7.273 16.922 42.530 1.00 45.62 277 GLY A CA 1
ATOM 2226 C C . GLY A 1 277 ? -6.334 17.992 41.951 1.00 45.62 277 GLY A C 1
ATOM 2227 O O . GLY A 1 277 ? -6.787 18.732 41.085 1.00 45.62 277 GLY A O 1
ATOM 2228 N N . VAL A 1 278 ? -5.045 18.046 42.310 1.00 38.28 278 VAL A N 1
ATOM 2229 C CA . VAL A 1 278 ? -4.037 18.828 41.555 1.00 38.28 278 VAL A CA 1
ATOM 2230 C C . VAL A 1 278 ? -2.692 18.085 41.535 1.00 38.28 278 VAL A C 1
ATOM 2232 O O . VAL A 1 278 ? -2.250 17.607 42.574 1.00 38.28 278 VAL A O 1
ATOM 2235 N N . ASN A 1 279 ? -2.033 17.974 40.369 1.00 36.66 279 ASN A N 1
ATOM 2236 C CA . ASN A 1 279 ? -0.671 17.423 40.252 1.00 36.66 279 ASN A CA 1
ATOM 2237 C C . ASN A 1 279 ? 0.336 18.572 40.057 1.00 36.66 279 ASN A C 1
ATOM 2239 O O . ASN A 1 279 ? 0.245 19.293 39.064 1.00 36.66 279 ASN A O 1
ATOM 2243 N N . LEU A 1 280 ? 1.308 18.711 40.962 1.00 35.88 280 LEU A N 1
ATOM 2244 C CA . LEU A 1 280 ? 2.471 19.595 40.821 1.00 35.88 280 LEU A CA 1
ATOM 2245 C C . LEU A 1 280 ? 3.722 18.733 40.609 1.00 35.88 280 LEU A C 1
ATOM 2247 O O . LEU A 1 280 ? 4.006 17.850 41.413 1.00 35.88 280 LEU A O 1
ATOM 2251 N N . PHE A 1 281 ? 4.467 18.984 39.530 1.00 39.16 281 PHE A N 1
ATOM 2252 C CA . PHE A 1 281 ? 5.766 18.354 39.291 1.00 39.16 281 PHE A CA 1
ATOM 2253 C C . PHE A 1 281 ? 6.862 19.194 39.955 1.00 39.16 281 PHE A C 1
ATOM 2255 O O . PHE A 1 281 ? 7.109 20.322 39.533 1.00 39.16 281 PHE A O 1
ATOM 2262 N N . SER A 1 282 ? 7.532 18.641 40.966 1.00 32.56 282 SER A N 1
ATOM 2263 C CA . SER A 1 282 ? 8.825 19.151 41.429 1.00 32.56 282 SER A CA 1
ATOM 2264 C C . SER A 1 282 ? 9.931 18.451 40.637 1.00 32.56 282 SER A C 1
ATOM 2266 O O . SER A 1 282 ? 9.962 17.221 40.587 1.00 32.56 282 SER A O 1
ATOM 2268 N N . LYS A 1 283 ? 10.801 19.230 39.984 1.00 38.97 283 LYS A N 1
ATOM 2269 C CA . LYS A 1 283 ? 12.061 18.739 39.414 1.00 38.97 283 LYS A CA 1
ATOM 2270 C C . LYS A 1 283 ? 13.087 18.629 40.539 1.00 38.97 283 LYS A C 1
ATOM 2272 O O . LYS A 1 283 ? 13.291 19.604 41.257 1.00 38.97 283 LYS A O 1
ATOM 2277 N N . SER A 1 284 ? 13.792 17.507 40.592 1.00 37.84 284 SER A N 1
ATOM 2278 C CA . SER A 1 284 ? 15.209 17.494 40.944 1.00 37.84 284 SER A CA 1
ATOM 2279 C C . SER A 1 284 ? 15.958 16.659 39.925 1.00 37.84 284 SER A C 1
ATOM 2281 O O . SER A 1 284 ? 15.329 15.739 39.354 1.00 37.84 284 SER A O 1
#

Radius of gyration: 29.66 Å; chains: 1; bounding box: 49×47×111 Å

InterPro domains:
  IPR001471 AP2/ERF domain [PF00847] (32-80)
  IPR001471 AP2/ERF domain [PS51032] (33-88)
  IPR001471 AP2/ERF domain [SM00380] (33-94)
  IPR001471 AP2/ERF domain [cd00018] (32-87)
  IPR003340 B3 DNA binding domain [PF02362] (154-253)
  IPR003340 B3 DNA binding domain [PS50863] (154-257)
  IPR003340 B3 DNA binding domain [SM01019] (154-257)
  IPR003340 B3 DNA binding domain [cd10017] (153-242)
  IPR015300 DNA-binding pseudobarrel domain superfamily [G3DSA:2.40.330.10] (148-266)
  IPR015300 DNA-binding pseudobarrel domain superfamily [SSF101936] (152-252)
  IPR016177 DNA-binding domain superfamily [SSF54171] (32-89)
  IPR036955 AP2/ERF domain superfamily [G3DSA:3.30.730.10] (32-89)
  IPR044800 B3 domain-containing transcription factor LEC2-like [PTHR31140] (32-280)